Protein AF-A0A2G8T7L3-F1 (afdb_monomer_lite)

pLDDT: mean 75.09, std 22.23, range [20.58, 96.5]

Organism: NCBI:txid1485217

Secondary structure (DSSP, 8-state):
---SS---STTSEEEEEEEEE-S-EEEEEE-TTS-EEEEEES-EEEEEEEETTT--EEEEEEE-SSS--HHHHHHHHHHHH------HHHHHHHSTT---HHHH-GGGTT---SEEE--S-HHHH-HHHHHHHHHHH-PEEE--STT-GGGGHHHHHHHHHTSSS---TTSSS--S-S------------

Structure (mmCIF, N/CA/C/O backbone):
data_AF-A0A2G8T7L3-F1
#
_entry.id   AF-A0A2G8T7L3-F1
#
loop_
_atom_site.group_PDB
_atom_site.id
_atom_site.type_symbol
_atom_site.label_atom_id
_atom_site.label_alt_id
_atom_site.label_comp_id
_atom_site.label_asym_id
_atom_site.label_entity_id
_atom_site.label_seq_id
_atom_site.pdbx_PDB_ins_code
_atom_site.Cartn_x
_atom_site.Cartn_y
_atom_site.Cartn_z
_atom_site.occupancy
_atom_site.B_iso_or_equiv
_atom_site.auth_seq_id
_atom_site.auth_comp_id
_atom_site.auth_asym_id
_atom_site.auth_atom_id
_atom_site.pdbx_PDB_model_num
ATOM 1 N N . MET A 1 1 ? -26.318 -6.796 3.678 1.00 52.91 1 MET A N 1
ATOM 2 C CA . MET A 1 1 ? -25.687 -7.330 4.908 1.00 52.91 1 MET A CA 1
ATOM 3 C C . MET A 1 1 ? -24.800 -6.240 5.497 1.00 52.91 1 MET A C 1
ATOM 5 O O . MET A 1 1 ? -24.004 -5.681 4.751 1.00 52.91 1 MET A O 1
ATOM 9 N N . ARG A 1 2 ? -24.974 -5.872 6.771 1.00 62.00 2 ARG A N 1
ATOM 10 C CA . ARG A 1 2 ? -24.158 -4.830 7.421 1.00 62.00 2 ARG A CA 1
ATOM 11 C C . ARG A 1 2 ? -22.781 -5.424 7.776 1.00 62.00 2 ARG A C 1
ATOM 13 O O . ARG A 1 2 ? -22.759 -6.544 8.283 1.00 62.00 2 ARG A O 1
ATOM 20 N N . PRO A 1 3 ? -21.649 -4.758 7.482 1.00 67.81 3 PRO A N 1
ATOM 21 C CA . PRO A 1 3 ? -20.337 -5.258 7.891 1.00 67.81 3 PRO A CA 1
ATOM 22 C C . PRO A 1 3 ? -20.217 -5.260 9.423 1.00 67.81 3 PRO A C 1
ATOM 24 O O . PRO A 1 3 ? -20.698 -4.331 10.068 1.00 67.81 3 PRO A O 1
ATOM 27 N N . LEU A 1 4 ? -19.572 -6.294 9.984 1.00 73.19 4 LEU A N 1
ATOM 28 C CA . LEU A 1 4 ? -19.343 -6.426 11.433 1.00 73.19 4 LEU A CA 1
ATOM 29 C C . LEU A 1 4 ? -18.501 -5.269 11.988 1.00 73.19 4 LEU A C 1
ATOM 31 O O . LEU A 1 4 ? -18.776 -4.766 13.069 1.00 73.19 4 LEU A O 1
ATOM 35 N N . LEU A 1 5 ? -17.505 -4.826 11.218 1.00 73.00 5 LEU A N 1
ATOM 36 C CA . LEU A 1 5 ? -16.665 -3.678 11.541 1.00 73.00 5 LEU A CA 1
ATOM 37 C C . LEU A 1 5 ? -17.088 -2.490 10.676 1.00 73.00 5 LEU A C 1
ATOM 39 O O . LEU A 1 5 ? -16.837 -2.471 9.466 1.00 73.00 5 LEU A O 1
ATOM 43 N N . GLN A 1 6 ? -17.764 -1.524 11.296 1.00 75.19 6 GLN A N 1
ATOM 44 C CA . GLN A 1 6 ? -18.226 -0.306 10.635 1.00 75.19 6 GLN A CA 1
ATOM 45 C C . GLN A 1 6 ? -17.196 0.817 10.776 1.00 75.19 6 GLN A C 1
ATOM 47 O O . GLN A 1 6 ? -16.672 1.042 11.865 1.00 75.19 6 GLN A O 1
ATOM 52 N N . SER A 1 7 ? -16.960 1.565 9.695 1.00 80.25 7 SER A N 1
ATOM 53 C CA . SER A 1 7 ? -16.175 2.803 9.753 1.00 80.25 7 SER A CA 1
ATOM 54 C C . SER A 1 7 ? -17.034 3.933 10.325 1.00 80.25 7 SER A C 1
ATOM 56 O O . SER A 1 7 ? -17.826 4.560 9.620 1.00 80.25 7 SER A O 1
ATOM 58 N N . ILE A 1 8 ? -16.943 4.147 11.640 1.00 81.38 8 ILE A N 1
ATOM 59 C CA . ILE A 1 8 ? -17.717 5.186 12.342 1.00 81.38 8 ILE A CA 1
ATOM 60 C C . ILE A 1 8 ? -16.980 6.530 12.271 1.00 81.38 8 ILE A C 1
ATOM 62 O O . ILE A 1 8 ? -17.608 7.583 12.121 1.00 81.38 8 ILE A O 1
ATOM 66 N N . ARG A 1 9 ? -15.644 6.507 12.333 1.00 87.06 9 ARG A N 1
ATOM 67 C CA . ARG A 1 9 ? -14.780 7.696 12.305 1.00 87.06 9 ARG A CA 1
ATOM 68 C C . ARG A 1 9 ? -13.858 7.667 11.082 1.00 87.06 9 ARG A C 1
ATOM 70 O O . ARG A 1 9 ? -13.524 6.574 10.624 1.00 87.06 9 ARG A O 1
ATOM 77 N N . PRO A 1 10 ? -13.438 8.832 10.567 1.00 87.31 10 PRO A N 1
ATOM 78 C CA . PRO A 1 10 ? -12.383 8.885 9.557 1.00 87.31 10 PRO A CA 1
ATOM 79 C C . PRO A 1 10 ? -11.149 8.140 10.075 1.00 87.31 10 PRO A C 1
ATOM 81 O O . PRO A 1 10 ? -10.933 8.113 11.286 1.00 87.31 10 PRO A O 1
ATOM 84 N N . TYR A 1 11 ? -10.394 7.496 9.186 1.00 88.56 11 TYR A N 1
ATOM 85 C CA . TYR A 1 11 ? -9.215 6.681 9.524 1.00 88.56 11 TYR A CA 1
ATOM 86 C C . TYR A 1 11 ? -9.486 5.442 10.398 1.00 88.56 11 TYR A C 1
ATOM 88 O O . TYR A 1 11 ? -8.569 4.682 10.683 1.00 88.56 11 TYR A O 1
ATOM 96 N N . SER A 1 12 ? -10.729 5.158 10.805 1.00 91.75 12 SER A N 1
ATOM 97 C CA . SER A 1 12 ? -10.991 3.955 11.613 1.00 91.75 12 SER A CA 1
ATOM 98 C C . SER A 1 12 ? -10.796 2.660 10.819 1.00 91.75 12 SER A C 1
ATOM 100 O O . SER A 1 12 ? -10.263 1.686 11.349 1.00 91.75 12 SER A O 1
ATOM 102 N N . ALA A 1 13 ? -11.188 2.657 9.543 1.00 92.56 13 ALA A N 1
ATOM 103 C CA . ALA A 1 13 ? -10.989 1.537 8.637 1.00 92.56 13 ALA A CA 1
ATOM 104 C C . ALA A 1 13 ? -10.455 2.018 7.288 1.00 92.56 13 ALA A C 1
ATOM 106 O O . ALA A 1 13 ? -11.009 2.937 6.675 1.00 92.56 13 ALA A O 1
ATOM 107 N N . VAL A 1 14 ? -9.409 1.347 6.820 1.00 93.12 14 VAL A N 1
ATOM 108 C CA . VAL A 1 14 ? -8.764 1.600 5.532 1.00 93.12 14 VAL A CA 1
ATOM 109 C C . VAL A 1 14 ? -8.756 0.327 4.690 1.00 93.12 14 VAL A C 1
ATOM 111 O O . VAL A 1 14 ? -8.826 -0.785 5.217 1.00 93.12 14 VAL A O 1
ATOM 114 N N . GLN A 1 15 ? -8.725 0.488 3.371 1.00 93.31 15 GLN A N 1
ATOM 115 C CA . GLN A 1 15 ? -8.691 -0.598 2.395 1.00 93.31 15 GLN A CA 1
ATOM 116 C C . GLN A 1 15 ? -7.420 -0.475 1.567 1.00 93.31 15 GLN A C 1
ATOM 118 O O . GLN A 1 15 ? -7.156 0.602 1.040 1.00 93.31 15 GLN A O 1
ATOM 123 N N . LEU A 1 16 ? -6.675 -1.567 1.433 1.00 93.12 16 LEU A N 1
ATOM 124 C CA . LEU A 1 16 ? -5.526 -1.670 0.541 1.00 93.12 16 LEU A CA 1
ATOM 125 C C . LEU A 1 16 ? -5.804 -2.766 -0.481 1.00 93.12 16 LEU A C 1
ATOM 127 O O . LEU A 1 16 ? -6.295 -3.850 -0.146 1.00 93.12 16 LEU A O 1
ATOM 131 N N . ASP A 1 17 ? -5.528 -2.452 -1.740 1.00 90.69 17 ASP A N 1
ATOM 132 C CA . ASP A 1 17 ? -5.615 -3.417 -2.825 1.00 90.69 17 ASP A CA 1
ATOM 133 C C . ASP A 1 17 ? -4.642 -3.042 -3.949 1.00 90.69 17 ASP A C 1
ATOM 135 O O . ASP A 1 17 ? -4.235 -1.881 -4.084 1.00 90.69 17 ASP A O 1
ATOM 139 N N . PHE A 1 18 ? -4.276 -4.038 -4.751 1.00 90.31 18 PHE A N 1
ATOM 140 C CA . PHE A 1 18 ? -3.438 -3.849 -5.929 1.00 90.31 18 PHE A CA 1
ATOM 141 C C . PHE A 1 18 ? -4.271 -3.985 -7.189 1.00 90.31 18 PHE A C 1
ATOM 143 O O . PHE A 1 18 ? -4.980 -4.968 -7.406 1.00 90.31 18 PHE A O 1
ATOM 150 N N . HIS A 1 19 ? -4.143 -3.004 -8.070 1.00 87.69 19 HIS A N 1
ATOM 151 C CA . HIS A 1 19 ? -4.789 -3.030 -9.365 1.00 87.69 19 HIS A CA 1
ATOM 152 C C . HIS A 1 19 ? -3.794 -3.410 -10.452 1.00 87.69 19 HIS A C 1
ATOM 154 O O . HIS A 1 19 ? -2.753 -2.777 -10.619 1.00 87.69 19 HIS A O 1
ATOM 160 N N . LYS A 1 20 ? -4.156 -4.420 -11.242 1.00 88.69 20 LYS A N 1
ATOM 161 C CA . LYS A 1 20 ? -3.367 -4.874 -12.387 1.00 88.69 20 LYS A CA 1
ATOM 162 C C . LYS A 1 20 ? -3.544 -3.940 -13.583 1.00 88.69 20 LYS A C 1
ATOM 164 O O . LYS A 1 20 ? -4.659 -3.722 -14.073 1.00 88.69 20 LYS A O 1
ATOM 169 N N . VAL A 1 21 ? -2.434 -3.439 -14.107 1.00 87.25 21 VAL A N 1
ATOM 170 C CA . VAL A 1 21 ? -2.366 -2.715 -15.373 1.00 87.25 21 VAL A CA 1
ATOM 171 C C . VAL A 1 21 ? -1.805 -3.651 -16.432 1.00 87.25 21 VAL A C 1
ATOM 173 O O . VAL A 1 21 ? -0.607 -3.892 -16.519 1.00 87.25 21 VAL A O 1
ATOM 176 N N . ASP A 1 22 ? -2.716 -4.208 -17.221 1.00 86.62 22 ASP A N 1
ATOM 177 C CA . ASP A 1 22 ? -2.416 -5.137 -18.310 1.00 86.62 22 ASP A CA 1
ATOM 178 C C . ASP A 1 22 ? -2.380 -4.358 -19.632 1.00 86.62 22 ASP A C 1
ATOM 180 O O . ASP A 1 22 ? -3.314 -4.410 -20.429 1.00 86.62 22 ASP A O 1
ATOM 184 N N . SER A 1 23 ? -1.359 -3.514 -19.786 1.00 81.44 23 SER A N 1
ATOM 185 C CA . SER A 1 23 ? -1.167 -2.663 -20.961 1.00 81.44 23 SER A CA 1
ATOM 186 C C . SER A 1 23 ? 0.316 -2.542 -21.264 1.00 81.44 23 SER A C 1
ATOM 188 O O . SER A 1 23 ? 1.095 -2.227 -20.362 1.00 81.44 23 SER A O 1
ATOM 190 N N . ALA A 1 24 ? 0.685 -2.707 -22.537 1.00 85.38 24 ALA A N 1
ATOM 191 C CA . ALA A 1 24 ? 2.032 -2.414 -23.006 1.00 85.38 24 ALA A CA 1
ATOM 192 C C . ALA A 1 24 ? 2.367 -0.954 -22.669 1.00 85.38 24 ALA A C 1
ATOM 194 O O . ALA A 1 24 ? 1.684 -0.030 -23.111 1.00 85.38 24 ALA A O 1
ATOM 195 N N . THR A 1 25 ? 3.364 -0.773 -21.811 1.00 85.56 25 THR A N 1
ATOM 196 C CA . THR A 1 25 ? 3.804 0.518 -21.280 1.00 85.56 25 THR A CA 1
ATOM 197 C C . THR A 1 25 ? 5.315 0.593 -21.451 1.00 85.56 25 THR A C 1
ATOM 199 O O . THR A 1 25 ? 5.996 -0.413 -21.282 1.00 85.56 25 THR A O 1
ATOM 202 N N . VAL A 1 26 ? 5.853 1.764 -21.772 1.00 89.06 26 VAL A N 1
ATOM 203 C CA . VAL A 1 26 ? 7.301 2.003 -21.760 1.00 89.06 26 VAL A CA 1
ATOM 204 C C . VAL A 1 26 ? 7.594 2.978 -20.635 1.00 89.06 26 VAL A C 1
ATOM 206 O O . VAL A 1 26 ? 6.975 4.040 -20.566 1.00 89.06 26 VAL A O 1
ATOM 209 N N . ILE A 1 27 ? 8.499 2.604 -19.735 1.00 85.50 27 ILE A N 1
ATOM 210 C CA . ILE A 1 27 ? 8.993 3.505 -18.696 1.00 85.50 27 ILE A CA 1
ATOM 211 C C . ILE A 1 27 ? 10.307 4.093 -19.177 1.00 85.50 27 ILE A C 1
ATOM 213 O O . ILE A 1 27 ? 11.245 3.357 -19.475 1.00 85.50 27 ILE A O 1
ATOM 217 N N . VAL A 1 28 ? 10.351 5.420 -19.249 1.00 88.00 28 VAL A N 1
ATOM 218 C CA . VAL A 1 28 ? 11.572 6.170 -19.535 1.00 88.00 28 VAL A CA 1
ATOM 219 C C . VAL A 1 28 ? 12.232 6.486 -18.204 1.00 88.00 28 VAL A C 1
ATOM 221 O O . VAL A 1 28 ? 11.670 7.197 -17.371 1.00 88.00 28 VAL A O 1
ATOM 224 N N . LEU A 1 29 ? 13.409 5.921 -17.991 1.00 86.19 29 LEU A N 1
ATOM 225 C CA . LEU A 1 29 ? 14.222 6.168 -16.814 1.00 86.19 29 LEU A CA 1
ATOM 226 C C . LEU A 1 29 ? 15.407 7.037 -17.224 1.00 86.19 29 LEU A C 1
ATOM 228 O O . LEU A 1 29 ? 15.964 6.871 -18.306 1.00 86.19 29 LEU A O 1
ATOM 232 N N . LYS A 1 30 ? 15.794 7.970 -16.359 1.00 89.44 30 LYS A N 1
ATOM 233 C CA . LYS A 1 30 ? 16.928 8.865 -16.586 1.00 89.44 30 LYS A CA 1
ATOM 234 C C . LYS A 1 30 ? 17.996 8.569 -15.548 1.00 89.44 30 LYS A C 1
ATOM 236 O O . LYS A 1 30 ? 17.696 8.573 -14.357 1.00 89.44 30 LYS A O 1
ATOM 241 N N . ASN A 1 31 ? 19.216 8.279 -15.990 1.00 89.88 31 ASN A N 1
ATOM 242 C CA . ASN A 1 31 ? 20.326 8.052 -15.065 1.00 89.88 31 ASN A CA 1
ATOM 243 C C . ASN A 1 31 ? 20.930 9.384 -14.594 1.00 89.88 31 ASN A C 1
ATOM 245 O O . ASN A 1 31 ? 20.657 10.446 -15.158 1.00 89.88 31 ASN A O 1
ATOM 249 N N . ASP A 1 32 ? 21.821 9.310 -13.606 1.00 90.62 32 ASP A N 1
ATOM 250 C CA . ASP A 1 32 ? 22.541 10.473 -13.065 1.00 90.62 32 ASP A CA 1
ATOM 251 C C . ASP A 1 32 ? 23.433 11.175 -14.109 1.00 90.62 32 ASP A C 1
ATOM 253 O O . ASP A 1 32 ? 23.827 12.326 -13.935 1.00 90.62 32 ASP A O 1
ATOM 257 N N . HIS A 1 33 ? 23.727 10.505 -15.228 1.00 88.81 33 HIS A N 1
ATOM 258 C CA . HIS A 1 33 ? 24.471 11.053 -16.364 1.00 88.81 33 HIS A CA 1
ATOM 259 C C . HIS A 1 33 ? 23.570 11.692 -17.435 1.00 88.81 33 HIS A C 1
ATOM 261 O O . HIS A 1 33 ? 24.062 12.121 -18.477 1.00 88.81 33 HIS A O 1
ATOM 267 N N . GLY A 1 34 ? 22.257 11.763 -17.200 1.00 87.62 34 GLY A N 1
ATOM 268 C CA . GLY A 1 34 ? 21.285 12.367 -18.108 1.00 87.62 34 GLY A CA 1
ATOM 269 C C . GLY A 1 34 ? 20.926 11.526 -19.335 1.00 87.62 34 GLY A C 1
ATOM 270 O O . GLY A 1 34 ? 20.226 12.028 -20.210 1.00 87.62 34 GLY A O 1
ATOM 271 N N . VAL A 1 35 ? 21.375 10.272 -19.400 1.00 90.62 35 VAL A N 1
ATOM 272 C CA . VAL A 1 35 ? 21.013 9.313 -20.447 1.00 90.62 35 VAL A CA 1
ATOM 273 C C . VAL A 1 35 ? 19.668 8.686 -20.105 1.00 90.62 35 VAL A C 1
ATOM 275 O O . VAL A 1 35 ? 19.462 8.192 -18.992 1.00 90.62 35 VAL A O 1
ATOM 278 N N . GLU A 1 36 ? 18.768 8.703 -21.079 1.00 93.44 36 GLU A N 1
ATOM 279 C CA . GLU A 1 36 ? 17.451 8.087 -20.980 1.00 93.44 36 GLU A CA 1
ATOM 280 C C . GLU A 1 36 ? 17.494 6.645 -21.488 1.00 93.44 36 GLU A C 1
ATOM 282 O O . GLU A 1 36 ? 18.138 6.338 -22.494 1.00 93.44 36 GLU A O 1
ATOM 287 N N . PHE A 1 37 ? 16.821 5.753 -20.771 1.00 91.50 37 PHE A N 1
ATOM 288 C CA . PHE A 1 37 ? 16.674 4.352 -21.128 1.00 91.50 37 PHE A CA 1
ATOM 289 C C . PHE A 1 37 ? 15.204 3.957 -21.072 1.00 91.50 37 PHE A C 1
ATOM 291 O O . PHE A 1 37 ? 14.492 4.235 -20.106 1.00 91.50 37 PHE A O 1
ATOM 298 N N . GLU A 1 38 ? 14.759 3.305 -22.140 1.00 91.75 38 GLU A N 1
ATOM 299 C CA . GLU A 1 38 ? 13.393 2.829 -22.291 1.00 91.75 38 GLU A CA 1
ATOM 300 C C . GLU A 1 38 ? 13.291 1.381 -21.819 1.00 91.75 38 GLU A C 1
ATOM 302 O O . GLU A 1 38 ? 13.960 0.487 -22.341 1.00 91.75 38 GLU A O 1
ATOM 307 N N . VAL A 1 39 ? 12.429 1.143 -20.834 1.00 89.31 39 VAL A N 1
ATOM 308 C CA . VAL A 1 39 ? 12.137 -0.193 -20.317 1.00 89.31 39 VAL A CA 1
ATOM 309 C C . VAL A 1 39 ? 10.706 -0.564 -20.708 1.00 89.31 39 VAL A C 1
ATOM 311 O O . VAL A 1 39 ? 9.754 -0.024 -20.133 1.00 89.31 39 VAL A O 1
ATOM 314 N N . PRO A 1 40 ? 10.516 -1.465 -21.690 1.00 89.62 40 PRO A N 1
ATOM 315 C CA . PRO A 1 40 ? 9.190 -1.946 -22.040 1.00 89.62 40 PRO A CA 1
ATOM 316 C C . PRO A 1 40 ? 8.667 -2.891 -20.954 1.00 89.62 40 PRO A C 1
ATOM 318 O O . PRO A 1 40 ? 9.315 -3.870 -20.585 1.00 89.62 40 PRO A O 1
ATOM 321 N N . LEU A 1 41 ? 7.455 -2.623 -20.479 1.00 88.25 41 LEU A N 1
ATOM 322 C CA . LEU A 1 41 ? 6.718 -3.441 -19.525 1.00 88.25 41 LEU A CA 1
ATOM 323 C C . LEU A 1 41 ? 5.388 -3.872 -20.136 1.00 88.25 41 LEU A C 1
ATOM 325 O O . LEU A 1 41 ? 4.558 -3.056 -20.536 1.00 88.25 41 LEU A O 1
ATOM 329 N N . SER A 1 42 ? 5.162 -5.181 -20.183 1.00 86.62 42 SER A N 1
ATOM 330 C CA . SER A 1 42 ? 3.896 -5.755 -20.648 1.00 86.62 42 SER A CA 1
ATOM 331 C C . SER A 1 42 ? 2.779 -5.618 -19.611 1.00 86.62 42 SER A C 1
ATOM 333 O O . SER A 1 42 ? 1.603 -5.527 -19.967 1.00 86.62 42 SER A O 1
ATOM 335 N N . ARG A 1 43 ? 3.146 -5.616 -18.326 1.00 87.06 43 ARG A N 1
ATOM 336 C CA . ARG A 1 43 ? 2.232 -5.593 -17.188 1.00 87.06 43 ARG A CA 1
ATOM 337 C C . ARG A 1 43 ? 2.922 -4.995 -15.970 1.00 87.06 43 ARG A C 1
ATOM 339 O O . ARG A 1 43 ? 4.094 -5.261 -15.738 1.00 87.06 43 ARG A O 1
ATOM 346 N N . TRP A 1 44 ? 2.163 -4.247 -15.180 1.00 89.62 44 TRP A N 1
ATOM 347 C CA . TRP A 1 44 ? 2.585 -3.714 -13.884 1.00 89.62 44 TRP A CA 1
ATOM 348 C C . TRP A 1 44 ? 1.369 -3.554 -12.964 1.00 89.62 44 TRP A C 1
ATOM 350 O O . TRP A 1 44 ? 0.227 -3.785 -13.379 1.00 89.62 44 TRP A O 1
ATOM 360 N N . HIS A 1 45 ? 1.593 -3.193 -11.705 1.00 91.19 45 HIS A N 1
ATOM 361 C CA . HIS A 1 45 ? 0.540 -3.043 -10.704 1.00 91.19 45 HIS A CA 1
ATOM 362 C C . HIS A 1 45 ? 0.622 -1.676 -10.034 1.00 91.19 45 HIS A C 1
ATOM 364 O O . HIS A 1 45 ? 1.707 -1.144 -9.821 1.00 91.19 45 HIS A O 1
ATOM 370 N N . PHE A 1 46 ? -0.523 -1.114 -9.654 1.00 89.44 46 PHE A N 1
ATOM 371 C CA . PHE A 1 46 ? -0.545 0.014 -8.727 1.00 89.44 46 PHE A CA 1
ATOM 372 C C . PHE A 1 46 ? -1.246 -0.394 -7.438 1.00 89.44 46 PHE A C 1
ATOM 374 O O . PHE A 1 46 ? -2.368 -0.902 -7.464 1.00 89.44 46 PHE A O 1
ATOM 381 N N . GLY A 1 47 ? -0.573 -0.194 -6.313 1.00 91.19 47 GLY A N 1
ATOM 382 C CA . GLY A 1 47 ? -1.155 -0.319 -4.986 1.00 91.19 47 GLY A CA 1
ATOM 383 C C . GLY A 1 47 ? -1.786 1.003 -4.580 1.00 91.19 47 GLY A C 1
ATOM 384 O O . GLY A 1 47 ? -1.204 2.062 -4.813 1.00 91.19 47 GLY A O 1
ATOM 385 N N . LEU A 1 48 ? -2.974 0.958 -3.983 1.00 91.44 48 LEU A N 1
ATOM 386 C CA . LEU A 1 48 ? -3.617 2.145 -3.424 1.00 91.44 48 LEU A CA 1
ATOM 387 C C . LEU A 1 48 ? -4.251 1.801 -2.081 1.00 91.44 48 LEU A C 1
ATOM 389 O O . LEU A 1 48 ? -4.977 0.811 -1.960 1.00 91.44 48 LEU A O 1
ATOM 393 N N . MET A 1 49 ? -4.018 2.665 -1.097 1.00 92.38 49 MET A N 1
ATOM 394 C CA . MET A 1 49 ? -4.683 2.619 0.195 1.00 92.38 49 MET A CA 1
ATOM 395 C C . MET A 1 49 ? -5.695 3.754 0.317 1.00 92.38 49 MET A C 1
ATOM 397 O O . MET A 1 49 ? -5.387 4.917 0.054 1.00 92.38 49 MET A O 1
ATOM 401 N N . VAL A 1 50 ? -6.918 3.409 0.713 1.00 91.75 50 VAL A N 1
ATOM 402 C CA . VAL A 1 50 ? -8.073 4.311 0.707 1.00 91.75 50 VAL A CA 1
ATOM 403 C C . VAL A 1 50 ? -8.814 4.245 2.037 1.00 91.75 50 VAL A C 1
ATOM 405 O O . VAL A 1 50 ? -9.085 3.167 2.564 1.00 91.75 50 VAL A O 1
ATOM 408 N N . GLU A 1 51 ? -9.206 5.401 2.558 1.00 91.12 51 GLU A N 1
ATOM 409 C CA . GLU A 1 51 ? -10.057 5.516 3.741 1.00 91.12 51 GLU A CA 1
ATOM 410 C C . GLU A 1 51 ? -11.525 5.186 3.407 1.00 91.12 51 GLU A C 1
ATOM 412 O O . GLU A 1 51 ? -12.080 5.644 2.407 1.00 91.12 51 GLU A O 1
ATOM 417 N N . GLU A 1 52 ? -12.187 4.368 4.228 1.00 88.69 52 GLU A N 1
ATOM 418 C CA . GLU A 1 52 ? -13.490 3.795 3.865 1.00 88.69 52 GLU A CA 1
ATOM 419 C C . GLU A 1 52 ? -14.666 4.786 3.924 1.00 88.69 52 GLU A C 1
ATOM 421 O O . GLU A 1 52 ? -15.594 4.678 3.114 1.00 88.69 52 GLU A O 1
ATOM 426 N N . LYS A 1 53 ? -14.660 5.742 4.861 1.00 86.88 53 LYS A N 1
ATOM 427 C CA . LYS A 1 53 ? -15.793 6.643 5.122 1.00 86.88 53 LYS A CA 1
ATOM 428 C C . LYS A 1 53 ? -15.943 7.716 4.043 1.00 86.88 53 LYS A C 1
ATOM 430 O O . LYS A 1 53 ? -17.027 7.893 3.487 1.00 86.88 53 LYS A O 1
ATOM 435 N N . PHE A 1 54 ? -14.860 8.416 3.739 1.00 84.75 54 PHE A N 1
ATOM 436 C CA . PHE A 1 54 ? -14.790 9.518 2.787 1.00 84.75 54 PHE A CA 1
ATOM 437 C C . PHE A 1 54 ? -14.173 9.110 1.454 1.00 84.75 54 PHE A C 1
ATOM 439 O O . PHE A 1 54 ? -14.470 9.735 0.441 1.00 84.75 54 PHE A O 1
ATOM 446 N N . GLY A 1 55 ? -13.447 7.990 1.379 1.00 85.56 55 GLY A N 1
ATOM 447 C CA . GLY A 1 55 ? -12.806 7.552 0.134 1.00 85.56 55 GLY A CA 1
ATOM 448 C C . GLY A 1 55 ? -11.535 8.327 -0.196 1.00 85.56 55 GLY A C 1
ATOM 449 O O . GLY A 1 55 ? -11.176 8.400 -1.366 1.00 85.56 55 GLY A O 1
ATOM 450 N N . ALA A 1 56 ? -10.893 8.933 0.803 1.00 86.94 56 ALA A N 1
ATOM 451 C CA . ALA A 1 56 ? -9.642 9.650 0.605 1.00 86.94 56 ALA A CA 1
ATOM 452 C C . ALA A 1 56 ? -8.513 8.662 0.280 1.00 86.94 56 ALA A C 1
ATOM 454 O O . ALA A 1 56 ? -8.371 7.643 0.958 1.00 86.94 56 ALA A O 1
ATOM 455 N N . ALA A 1 57 ? -7.718 8.967 -0.747 1.00 88.19 57 ALA A N 1
ATOM 456 C CA . ALA A 1 57 ? -6.481 8.249 -1.025 1.00 88.19 57 ALA A CA 1
ATOM 457 C C . ALA A 1 57 ? -5.430 8.643 0.019 1.00 88.19 57 ALA A C 1
ATOM 459 O O . ALA A 1 57 ? -5.166 9.830 0.225 1.00 88.19 57 ALA A O 1
ATOM 460 N N . LEU A 1 58 ? -4.875 7.639 0.691 1.00 90.31 58 LEU A N 1
ATOM 461 C CA . LEU A 1 58 ? -3.912 7.820 1.772 1.00 90.31 58 LEU A CA 1
ATOM 462 C C . LEU A 1 58 ? -2.483 7.624 1.274 1.00 90.31 58 LEU A C 1
ATOM 464 O O . LEU A 1 58 ? -1.627 8.448 1.553 1.00 90.31 58 LEU A O 1
ATOM 468 N N . GLY A 1 59 ? -2.244 6.568 0.498 1.00 89.50 59 GLY A N 1
ATOM 469 C CA . GLY A 1 59 ? -0.932 6.254 -0.059 1.00 89.50 59 GLY A CA 1
ATOM 470 C C . GLY A 1 59 ? -1.049 5.367 -1.288 1.00 89.50 59 GLY A C 1
ATOM 471 O O . GLY A 1 59 ? -2.080 4.722 -1.504 1.00 89.50 59 GLY A O 1
ATOM 472 N N . PHE A 1 60 ? 0.001 5.350 -2.102 1.00 89.50 60 PHE A N 1
ATOM 473 C CA . PHE A 1 60 ? 0.088 4.530 -3.306 1.00 89.50 60 PHE A CA 1
ATOM 474 C C . PHE A 1 60 ? 1.513 4.009 -3.512 1.00 89.50 60 PHE A C 1
ATOM 476 O O . PHE A 1 60 ? 2.460 4.532 -2.931 1.00 89.50 60 PHE A O 1
ATOM 483 N N . CYS A 1 61 ? 1.650 2.987 -4.349 1.00 89.88 61 CYS A N 1
ATOM 484 C CA . CYS A 1 61 ? 2.924 2.473 -4.854 1.00 89.88 61 CYS A CA 1
ATOM 485 C C . CYS A 1 61 ? 2.717 2.025 -6.306 1.00 89.88 61 CYS A C 1
ATOM 487 O O . CYS A 1 61 ? 1.645 1.521 -6.661 1.00 89.88 61 CYS A O 1
ATOM 489 N N . VAL A 1 62 ? 3.734 2.210 -7.145 1.00 89.56 62 VAL A N 1
ATOM 490 C CA . VAL A 1 62 ? 3.783 1.656 -8.499 1.00 89.56 62 VAL A CA 1
ATOM 491 C C . VAL A 1 62 ? 4.729 0.459 -8.483 1.00 89.56 62 VAL A C 1
ATOM 493 O O . VAL A 1 62 ? 5.945 0.610 -8.506 1.00 89.56 62 VAL A O 1
ATOM 496 N N . ALA A 1 63 ? 4.155 -0.740 -8.466 1.00 90.81 63 ALA A N 1
ATOM 497 C CA . ALA A 1 63 ? 4.892 -1.992 -8.464 1.00 90.81 63 ALA A CA 1
ATOM 498 C C . ALA A 1 63 ? 5.157 -2.432 -9.913 1.00 90.81 63 ALA A C 1
ATOM 500 O O . ALA A 1 63 ? 4.255 -2.882 -10.627 1.00 90.81 63 ALA A O 1
ATOM 501 N N . LEU A 1 64 ? 6.410 -2.281 -10.351 1.00 89.38 64 LEU A N 1
ATOM 502 C CA . LEU A 1 64 ? 6.871 -2.628 -11.707 1.00 89.38 64 LEU A CA 1
ATOM 503 C C . LEU A 1 64 ? 7.189 -4.119 -11.885 1.00 89.38 64 LEU A C 1
ATOM 505 O O . LEU A 1 64 ? 7.539 -4.572 -12.972 1.00 89.38 64 LEU A O 1
ATOM 509 N N . GLU A 1 65 ? 7.051 -4.884 -10.813 1.00 88.12 65 GLU A N 1
ATOM 510 C CA . GLU A 1 65 ? 7.168 -6.333 -10.793 1.00 88.12 65 GLU A CA 1
ATOM 511 C C . GLU A 1 65 ? 5.948 -7.037 -11.415 1.00 88.12 65 GLU A C 1
ATOM 513 O O . GLU A 1 65 ? 4.831 -6.507 -11.484 1.00 88.12 65 GLU A O 1
ATOM 518 N N . LEU A 1 66 ? 6.162 -8.283 -11.853 1.00 86.75 66 LEU A N 1
ATOM 519 C CA . LEU A 1 66 ? 5.120 -9.103 -12.478 1.00 86.75 66 LEU A CA 1
ATOM 520 C C . LEU A 1 66 ? 3.936 -9.359 -11.537 1.00 86.75 66 LEU A C 1
ATOM 522 O O . LEU A 1 66 ? 2.800 -9.457 -12.000 1.00 86.75 66 LEU A O 1
ATOM 526 N N . THR A 1 67 ? 4.197 -9.479 -10.239 1.00 89.25 67 THR A N 1
ATOM 527 C CA . THR A 1 67 ? 3.198 -9.627 -9.177 1.00 89.25 67 THR A CA 1
ATOM 528 C C . THR A 1 67 ? 3.663 -8.842 -7.960 1.00 89.25 67 THR A C 1
ATOM 530 O O . THR A 1 67 ? 4.836 -8.982 -7.623 1.00 89.25 67 THR A O 1
ATOM 533 N N . PRO A 1 68 ? 2.783 -8.088 -7.280 1.00 92.25 68 PRO A N 1
ATOM 534 C CA . PRO A 1 68 ? 3.157 -7.361 -6.075 1.00 92.25 68 PRO A CA 1
ATOM 535 C C . PRO A 1 68 ? 3.789 -8.278 -5.021 1.00 92.25 68 PRO A C 1
ATOM 537 O O . PRO A 1 68 ? 3.290 -9.379 -4.776 1.00 92.25 68 PRO A O 1
ATOM 540 N N . SER A 1 69 ? 4.858 -7.803 -4.399 1.00 94.12 69 SER A N 1
ATOM 541 C CA . SER A 1 69 ? 5.588 -8.408 -3.290 1.00 94.12 69 SER A CA 1
ATOM 542 C C . SER A 1 69 ? 5.135 -7.828 -1.949 1.00 94.12 69 SER A C 1
ATOM 544 O O . SER A 1 69 ? 4.351 -6.876 -1.888 1.00 94.12 69 SER A O 1
ATOM 546 N N . GLY A 1 70 ? 5.613 -8.421 -0.853 1.00 94.88 70 GLY A N 1
ATOM 547 C CA . GLY A 1 70 ? 5.371 -7.885 0.485 1.00 94.88 70 GLY A CA 1
ATOM 548 C C . GLY A 1 70 ? 5.950 -6.479 0.670 1.00 94.88 70 GLY A C 1
ATOM 549 O O . GLY A 1 70 ? 5.293 -5.627 1.270 1.00 94.88 70 GLY A O 1
ATOM 550 N N . ASP A 1 71 ? 7.111 -6.207 0.070 1.00 95.06 71 ASP A N 1
ATOM 551 C CA . ASP A 1 71 ? 7.750 -4.888 0.089 1.00 95.06 71 ASP A CA 1
ATOM 552 C C . ASP A 1 71 ? 6.873 -3.829 -0.579 1.00 95.06 71 ASP A C 1
ATOM 554 O O . ASP A 1 71 ? 6.644 -2.773 0.008 1.00 95.06 71 ASP A O 1
ATOM 558 N N . SER A 1 72 ? 6.271 -4.142 -1.732 1.00 94.25 72 SER A N 1
ATOM 559 C CA . SER A 1 72 ? 5.294 -3.258 -2.381 1.00 94.25 72 SER A CA 1
ATOM 560 C C . SER A 1 72 ? 4.113 -2.928 -1.458 1.00 94.25 72 SER A C 1
ATOM 562 O O . SER A 1 72 ? 3.634 -1.795 -1.435 1.00 94.25 72 SER A O 1
ATOM 564 N N . THR A 1 73 ? 3.627 -3.889 -0.662 1.00 95.38 73 THR A N 1
ATOM 565 C CA . THR A 1 73 ? 2.562 -3.633 0.328 1.00 95.38 73 THR A CA 1
ATOM 566 C C . THR A 1 73 ? 3.041 -2.695 1.432 1.00 95.38 73 THR A C 1
ATOM 568 O O . THR A 1 73 ? 2.339 -1.742 1.782 1.00 95.38 73 THR A O 1
ATOM 571 N N . LEU A 1 74 ? 4.231 -2.948 1.980 1.00 95.25 74 LEU A N 1
ATOM 572 C CA . LEU A 1 74 ? 4.823 -2.116 3.026 1.00 95.25 74 LEU A CA 1
ATOM 573 C C . LEU A 1 74 ? 5.112 -0.700 2.528 1.00 95.25 74 LEU A C 1
ATOM 575 O O . LEU A 1 74 ? 4.906 0.250 3.277 1.00 95.25 74 LEU A O 1
ATOM 579 N N . GLU A 1 75 ? 5.496 -0.539 1.265 1.00 92.88 75 GLU A N 1
ATOM 580 C CA . GLU A 1 75 ? 5.716 0.763 0.646 1.00 92.88 75 GLU A CA 1
ATOM 581 C C . GLU A 1 75 ? 4.416 1.573 0.549 1.00 92.88 75 GLU A C 1
ATOM 583 O O . GLU A 1 75 ? 4.402 2.747 0.915 1.00 92.88 75 GLU A O 1
ATOM 588 N N . VAL A 1 76 ? 3.293 0.957 0.150 1.00 93.06 76 VAL A N 1
ATOM 589 C CA . VAL A 1 76 ? 1.978 1.634 0.158 1.00 93.06 76 VAL A CA 1
ATOM 590 C C . VAL A 1 76 ? 1.629 2.125 1.564 1.00 93.06 76 VAL A C 1
ATOM 592 O O . VAL A 1 76 ? 1.172 3.260 1.729 1.00 93.06 76 VAL A O 1
ATOM 595 N N . VAL A 1 77 ? 1.828 1.275 2.577 1.00 94.19 77 VAL A N 1
ATOM 596 C CA . VAL A 1 77 ? 1.546 1.622 3.978 1.00 94.19 77 VAL A CA 1
ATOM 597 C C . VAL A 1 77 ? 2.483 2.729 4.456 1.00 94.19 77 VAL A C 1
ATOM 599 O O . VAL A 1 77 ? 2.023 3.687 5.074 1.00 94.19 77 VAL A O 1
ATOM 602 N N . SER A 1 78 ? 3.771 2.646 4.122 1.00 92.12 78 SER A N 1
ATOM 603 C CA . SER A 1 78 ? 4.759 3.673 4.446 1.00 92.12 78 SER A CA 1
ATOM 604 C C . SER A 1 78 ? 4.378 5.011 3.820 1.00 92.12 78 SER A C 1
ATOM 606 O O . SER A 1 78 ? 4.289 6.001 4.535 1.00 92.12 78 SER A O 1
ATOM 608 N N . ASN A 1 79 ? 4.051 5.049 2.526 1.00 88.81 79 ASN A N 1
ATOM 609 C CA . ASN A 1 79 ? 3.630 6.272 1.834 1.00 88.81 79 ASN A CA 1
ATOM 610 C C . ASN A 1 79 ? 2.350 6.880 2.412 1.00 88.81 79 ASN A C 1
ATOM 612 O O . ASN A 1 79 ? 2.164 8.092 2.348 1.00 88.81 79 ASN A O 1
ATOM 616 N N . ALA A 1 80 ? 1.468 6.059 2.979 1.00 90.38 80 ALA A N 1
ATOM 617 C CA . ALA A 1 80 ? 0.269 6.557 3.634 1.00 90.38 80 ALA A CA 1
ATOM 618 C C . ALA A 1 80 ? 0.518 7.166 5.019 1.00 90.38 80 ALA A C 1
ATOM 620 O O . ALA A 1 80 ? -0.265 8.005 5.465 1.00 90.38 80 ALA A O 1
ATOM 621 N N . LEU A 1 81 ? 1.571 6.725 5.709 1.00 89.69 81 LEU A N 1
ATOM 622 C CA . LEU A 1 81 ? 1.950 7.227 7.029 1.00 89.69 81 LEU A CA 1
ATOM 623 C C . LEU A 1 81 ? 2.935 8.391 6.923 1.00 89.69 81 LEU A C 1
ATOM 625 O O . LEU A 1 81 ? 2.859 9.335 7.701 1.00 89.69 81 LEU A O 1
ATOM 629 N N . SER A 1 82 ? 3.861 8.351 5.972 1.00 84.12 82 SER A N 1
ATOM 630 C CA . SER A 1 82 ? 4.841 9.408 5.775 1.00 84.12 82 SER A CA 1
ATOM 631 C C . SER A 1 82 ? 4.164 10.685 5.285 1.00 84.12 82 SER A C 1
ATOM 633 O O . SER A 1 82 ? 3.351 10.669 4.364 1.00 84.12 82 SER A O 1
ATOM 635 N N . SER A 1 83 ? 4.540 11.814 5.877 1.00 64.19 83 SER A N 1
ATOM 636 C CA . SER A 1 83 ? 4.337 13.122 5.262 1.00 64.19 83 SER A CA 1
ATOM 637 C C . SER A 1 83 ? 5.612 13.445 4.513 1.00 64.19 83 SER A C 1
ATOM 639 O O . SER A 1 83 ? 6.644 13.698 5.133 1.00 64.19 83 SER A O 1
ATOM 641 N N . GLN A 1 84 ? 5.582 13.339 3.185 1.00 64.44 84 GLN A N 1
ATOM 642 C CA . GLN A 1 84 ? 6.613 13.998 2.398 1.00 64.44 84 GLN A CA 1
ATOM 643 C C . GLN A 1 84 ? 6.238 15.481 2.349 1.00 64.44 84 GLN A C 1
ATOM 645 O O . GLN A 1 84 ? 5.179 15.804 1.800 1.00 64.44 84 GLN A O 1
ATOM 650 N N . PRO A 1 85 ? 7.045 16.373 2.953 1.00 51.91 85 PRO A N 1
ATOM 651 C CA . PRO A 1 85 ? 6.793 17.799 2.906 1.00 51.91 85 PRO A CA 1
ATOM 652 C C . PRO A 1 85 ? 7.098 18.266 1.488 1.00 51.91 85 PRO A C 1
ATOM 654 O O . PRO A 1 85 ? 8.235 18.568 1.138 1.00 51.91 85 PRO A O 1
ATOM 657 N N . HIS A 1 86 ? 6.078 18.280 0.649 1.00 56.03 86 HIS A N 1
ATOM 658 C CA . HIS A 1 86 ? 6.111 19.067 -0.565 1.00 56.03 86 HIS A CA 1
ATOM 659 C C . HIS A 1 86 ? 5.411 20.385 -0.270 1.00 56.03 86 HIS A C 1
ATOM 661 O O . HIS A 1 86 ? 4.430 20.414 0.479 1.00 56.03 86 HIS A O 1
ATOM 667 N N . ASP A 1 87 ? 5.921 21.475 -0.837 1.00 57.47 87 ASP A N 1
ATOM 668 C CA . ASP A 1 87 ? 5.239 22.757 -0.752 1.00 57.47 87 ASP A CA 1
ATOM 669 C C . ASP A 1 87 ? 3.831 22.575 -1.336 1.00 57.47 87 ASP A C 1
ATOM 671 O O . ASP A 1 87 ? 3.673 22.065 -2.448 1.00 57.47 87 ASP A O 1
ATOM 675 N N . LEU A 1 88 ? 2.787 22.896 -0.569 1.00 56.84 88 LEU A N 1
ATOM 676 C CA . LEU A 1 88 ? 1.399 22.589 -0.945 1.00 56.84 88 LEU A CA 1
ATOM 677 C C . LEU A 1 88 ? 1.055 23.196 -2.317 1.00 56.84 88 LEU A C 1
ATOM 679 O O . LEU A 1 88 ? 0.282 22.626 -3.089 1.00 56.84 88 LEU A O 1
ATOM 683 N N . ALA A 1 89 ? 1.666 24.348 -2.616 1.00 56.47 89 ALA A N 1
ATOM 684 C CA . ALA A 1 89 ? 1.585 25.025 -3.901 1.00 56.47 89 ALA A CA 1
ATOM 685 C C . ALA A 1 89 ? 2.169 24.174 -5.041 1.00 56.47 89 ALA A C 1
ATOM 687 O O . ALA A 1 89 ? 1.521 24.045 -6.078 1.00 56.47 89 ALA A O 1
ATOM 688 N N . ASP A 1 90 ? 3.319 23.534 -4.831 1.00 55.53 90 ASP A N 1
ATOM 689 C CA . ASP A 1 90 ? 3.971 22.665 -5.814 1.00 55.53 90 ASP A CA 1
ATOM 690 C C . ASP A 1 90 ? 3.190 21.365 -6.027 1.00 55.53 90 ASP A C 1
ATOM 692 O O . ASP A 1 90 ? 3.054 20.908 -7.159 1.00 55.53 90 ASP A O 1
ATOM 696 N N . VAL A 1 91 ? 2.598 20.792 -4.973 1.00 55.28 91 VAL A N 1
ATOM 697 C CA . VAL A 1 91 ? 1.766 19.576 -5.079 1.00 55.28 91 VAL A CA 1
ATOM 698 C C . VAL A 1 91 ? 0.498 19.835 -5.891 1.00 55.28 91 VAL A C 1
ATOM 700 O O . VAL A 1 91 ? 0.137 19.056 -6.777 1.00 55.28 91 VAL A O 1
ATOM 703 N N . ILE A 1 92 ? -0.186 20.944 -5.600 1.00 56.53 92 ILE A N 1
ATOM 704 C CA . ILE A 1 92 ? -1.423 21.324 -6.287 1.00 56.53 92 ILE A CA 1
ATOM 705 C C . ILE A 1 92 ? -1.124 21.772 -7.724 1.00 56.53 92 ILE A C 1
ATOM 707 O O . ILE A 1 92 ? -1.888 21.431 -8.627 1.00 56.53 92 ILE A O 1
ATOM 711 N N . ALA A 1 93 ? -0.016 22.486 -7.955 1.00 55.00 93 ALA A N 1
ATOM 712 C CA . ALA A 1 93 ? 0.412 22.905 -9.288 1.00 55.00 93 ALA A CA 1
ATOM 713 C C . ALA A 1 93 ? 0.874 21.724 -10.155 1.00 55.00 93 ALA A C 1
ATOM 715 O O . ALA A 1 93 ? 0.557 21.682 -11.344 1.00 55.00 93 ALA A O 1
ATOM 716 N N . ALA A 1 94 ? 1.573 20.744 -9.573 1.00 55.56 94 ALA A N 1
ATOM 717 C CA . ALA A 1 94 ? 2.053 19.565 -10.289 1.00 55.56 94 ALA A CA 1
ATOM 718 C C . ALA A 1 94 ? 0.921 18.613 -10.694 1.00 55.56 94 ALA A C 1
ATOM 720 O O . ALA A 1 94 ? 1.043 17.900 -11.692 1.00 55.56 94 ALA A O 1
ATOM 721 N N . SER A 1 95 ? -0.181 18.555 -9.936 1.00 57.47 95 SER A N 1
ATOM 722 C CA . SER A 1 95 ? -1.312 17.676 -10.252 1.00 57.47 95 SER A CA 1
ATOM 723 C C . SER A 1 95 ? -2.633 18.126 -9.609 1.00 57.47 95 SER A C 1
ATOM 725 O O . SER A 1 95 ? -3.070 17.544 -8.608 1.00 57.47 95 SER A O 1
ATOM 727 N N . PRO A 1 96 ? -3.340 19.101 -10.216 1.00 53.56 96 PRO A N 1
ATOM 728 C CA . PRO A 1 96 ? -4.630 19.573 -9.724 1.00 53.56 96 PRO A CA 1
ATOM 729 C C . PRO A 1 96 ? -5.623 18.408 -9.580 1.00 53.56 96 PRO A C 1
ATOM 731 O O . PRO A 1 96 ? -6.036 17.796 -10.564 1.00 53.56 96 PRO A O 1
ATOM 734 N N . GLY A 1 97 ? -5.991 18.073 -8.341 1.00 58.38 97 GLY A N 1
ATOM 735 C CA . GLY A 1 97 ? -6.961 17.017 -8.027 1.00 58.38 97 GLY A CA 1
ATOM 736 C C . GLY A 1 97 ? -6.405 15.596 -7.835 1.00 58.38 97 GLY A C 1
ATOM 737 O O . GLY A 1 97 ? -7.188 14.705 -7.509 1.00 58.38 97 GLY A O 1
ATOM 738 N N . ASN A 1 98 ? -5.093 15.361 -7.969 1.00 65.69 98 ASN A N 1
ATOM 739 C CA . ASN A 1 98 ? -4.464 14.059 -7.674 1.00 65.69 98 ASN A CA 1
ATOM 740 C C . ASN A 1 98 ? -3.513 14.149 -6.477 1.00 65.69 98 ASN A C 1
ATOM 742 O O . ASN A 1 98 ? -2.345 13.789 -6.575 1.00 65.69 98 ASN A O 1
ATOM 746 N N . VAL A 1 99 ? -4.025 14.644 -5.355 1.00 71.12 99 VAL A N 1
ATOM 747 C CA . VAL A 1 99 ? -3.237 14.867 -4.141 1.00 71.12 99 VAL A CA 1
ATOM 748 C C . VAL A 1 99 ? -3.641 13.852 -3.081 1.00 71.12 99 VAL A C 1
ATOM 750 O O . VAL A 1 99 ? -4.831 13.569 -2.907 1.00 71.12 99 VAL A O 1
ATOM 753 N N . LEU A 1 100 ? -2.658 13.287 -2.384 1.00 80.00 100 LEU A N 1
ATOM 754 C CA . LEU A 1 100 ? -2.926 12.448 -1.224 1.00 80.00 100 LEU A CA 1
ATOM 755 C C . LEU A 1 100 ? -3.348 13.312 -0.036 1.00 80.00 100 LEU A C 1
ATOM 757 O O . LEU A 1 100 ? -2.905 14.447 0.130 1.00 80.00 100 LEU A O 1
ATOM 761 N N . ILE A 1 101 ? -4.208 12.777 0.826 1.00 83.81 101 ILE A N 1
ATOM 762 C CA . ILE A 1 101 ? -4.763 13.577 1.924 1.00 83.81 101 ILE A CA 1
ATOM 763 C C . ILE A 1 101 ? -3.689 14.040 2.927 1.00 83.81 101 ILE A C 1
ATOM 765 O O . ILE A 1 101 ? -3.805 15.127 3.484 1.00 83.81 101 ILE A O 1
ATOM 769 N N . ASN A 1 102 ? -2.629 13.246 3.110 1.00 79.31 102 ASN A N 1
ATOM 770 C CA . ASN A 1 102 ? -1.469 13.561 3.950 1.00 79.31 102 ASN A CA 1
ATOM 771 C C . ASN A 1 102 ? -0.585 14.673 3.359 1.00 79.31 102 ASN A C 1
ATOM 773 O O . ASN A 1 102 ? 0.070 15.383 4.112 1.00 79.31 102 ASN A O 1
ATOM 777 N N . GLN A 1 103 ? -0.591 14.855 2.035 1.00 78.12 103 GLN A N 1
ATOM 778 C CA . GLN A 1 103 ? 0.090 15.969 1.369 1.00 78.12 103 GLN A CA 1
ATOM 779 C C . GLN A 1 103 ? -0.710 17.272 1.481 1.00 78.12 103 GLN A C 1
ATOM 781 O O . GLN A 1 103 ? -0.127 18.349 1.508 1.00 78.12 103 GLN A O 1
ATOM 786 N N . LEU A 1 104 ? -2.044 17.184 1.545 1.00 79.56 104 LEU A N 1
ATOM 787 C CA . LEU A 1 104 ? -2.919 18.349 1.706 1.00 79.56 104 LEU A CA 1
ATOM 788 C C . LEU A 1 104 ? -2.987 18.840 3.160 1.00 79.56 104 LEU A C 1
ATOM 790 O O . LEU A 1 104 ? -3.100 20.039 3.397 1.00 79.56 104 LEU A O 1
ATOM 794 N N . MET A 1 105 ? -2.962 17.916 4.120 1.00 82.50 105 MET A N 1
ATOM 795 C CA . MET A 1 105 ? -2.994 18.203 5.556 1.00 82.50 105 MET A CA 1
ATOM 796 C C . MET A 1 105 ? -1.799 17.517 6.227 1.00 82.50 105 MET A C 1
ATOM 798 O O . MET A 1 105 ? -1.924 16.364 6.660 1.00 82.50 105 MET A O 1
ATOM 802 N N . PRO A 1 106 ? -0.639 18.194 6.308 1.00 80.81 106 PRO A N 1
ATOM 803 C CA . PRO A 1 106 ? 0.568 17.654 6.931 1.00 80.81 106 PRO A CA 1
ATOM 804 C C . PRO A 1 106 ? 0.371 17.242 8.395 1.00 80.81 106 PRO A C 1
ATOM 806 O O . PRO A 1 106 ? 1.112 16.406 8.898 1.00 80.81 106 PRO A O 1
ATOM 809 N N . GLU A 1 107 ? -0.641 17.774 9.083 1.00 85.31 107 GLU A N 1
ATOM 810 C CA . GLU A 1 107 ? -1.022 17.388 10.445 1.00 85.31 107 GLU A CA 1
ATOM 811 C C . GLU A 1 107 ? -1.505 15.933 10.541 1.00 85.31 107 GLU A C 1
ATOM 813 O O . GLU A 1 107 ? -1.533 15.363 11.629 1.00 85.31 107 GLU A O 1
ATOM 818 N N . LEU A 1 108 ? -1.875 15.320 9.410 1.00 86.81 108 LEU A N 1
ATOM 819 C CA . LEU A 1 108 ? -2.228 13.903 9.311 1.00 86.81 108 LEU A CA 1
ATOM 820 C C . LEU A 1 108 ? -1.002 13.003 9.077 1.00 86.81 108 LEU A C 1
ATOM 822 O O . LEU A 1 108 ? -1.161 11.796 8.883 1.00 86.81 108 LEU A O 1
ATOM 826 N N . ALA A 1 109 ? 0.214 13.559 9.097 1.00 86.50 109 ALA A N 1
ATOM 827 C CA . ALA A 1 109 ? 1.446 12.780 9.100 1.00 86.50 109 ALA A CA 1
ATOM 828 C C . ALA A 1 109 ? 1.430 11.755 10.236 1.00 86.50 109 ALA A C 1
ATOM 830 O O . ALA A 1 109 ? 1.130 12.081 11.383 1.00 86.50 109 ALA A O 1
ATOM 831 N N . TYR A 1 110 ? 1.792 10.517 9.920 1.00 89.62 110 TYR A N 1
ATOM 832 C CA . TYR A 1 110 ? 1.860 9.395 10.855 1.00 89.62 110 TYR A CA 1
ATOM 833 C C . TYR A 1 110 ? 0.520 9.066 11.530 1.00 89.62 110 TYR A C 1
ATOM 835 O O . TYR A 1 110 ? 0.481 8.336 12.523 1.00 89.62 110 TYR A O 1
ATOM 843 N N . GLN A 1 111 ? -0.596 9.559 10.980 1.00 90.62 111 GLN A N 1
ATOM 844 C CA . GLN A 1 111 ? -1.928 9.221 11.455 1.00 90.62 111 GLN A CA 1
ATOM 845 C C . GLN A 1 111 ? -2.206 7.734 11.207 1.00 90.62 111 GLN A C 1
ATOM 847 O O . GLN A 1 111 ? -2.402 7.287 10.077 1.00 90.62 111 GLN A O 1
ATOM 852 N N . GLY A 1 112 ? -2.265 6.967 12.295 1.00 91.06 112 GLY A N 1
ATOM 853 C CA . GLY A 1 112 ? -2.615 5.553 12.257 1.00 91.06 112 GLY A CA 1
ATOM 854 C C . GLY A 1 112 ? -4.098 5.300 11.968 1.00 91.06 112 GLY A C 1
ATOM 855 O O . GLY A 1 112 ? -4.933 6.210 11.928 1.00 91.06 112 GLY A O 1
ATOM 856 N N . PHE A 1 113 ? -4.429 4.022 11.822 1.00 93.38 113 PHE A N 1
ATOM 857 C CA . PHE A 1 113 ? -5.781 3.520 11.596 1.00 93.38 113 PHE A CA 1
ATOM 858 C C . PHE A 1 113 ? -6.029 2.278 12.446 1.00 93.38 113 PHE A C 1
ATOM 860 O O . PHE A 1 113 ? -5.103 1.552 12.792 1.00 93.38 113 PHE A O 1
AT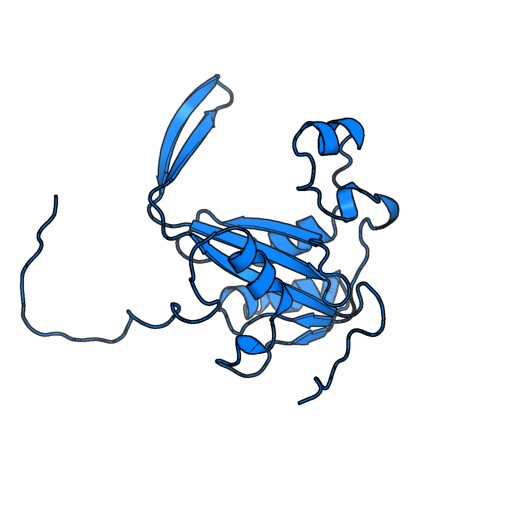OM 867 N N . SER A 1 114 ? -7.287 2.011 12.798 1.00 93.75 114 SER A N 1
ATOM 868 C CA . SER A 1 114 ? -7.606 0.879 13.680 1.00 93.75 114 SER A CA 1
ATOM 869 C C . SER A 1 114 ? -7.679 -0.448 12.928 1.00 93.75 114 SER A C 1
ATOM 871 O O . SER A 1 114 ? -7.350 -1.489 13.491 1.00 93.75 114 SER A O 1
ATOM 873 N N . ILE A 1 115 ? -8.141 -0.430 11.674 1.00 93.56 115 ILE A N 1
ATOM 874 C CA . ILE A 1 115 ? -8.377 -1.636 10.875 1.00 93.56 115 ILE A CA 1
ATOM 875 C C . ILE A 1 115 ? -7.833 -1.447 9.461 1.00 93.56 115 ILE A C 1
ATOM 877 O O . ILE A 1 115 ? -8.258 -0.531 8.756 1.00 93.56 115 ILE A O 1
ATOM 881 N N . LEU A 1 116 ? -6.994 -2.382 9.019 1.00 94.12 116 LEU A N 1
ATOM 882 C CA . LEU A 1 116 ? -6.569 -2.520 7.630 1.00 94.12 116 LEU A CA 1
ATOM 883 C C . LEU A 1 116 ? -7.294 -3.692 6.969 1.00 94.12 116 LEU A C 1
ATOM 885 O O . LEU A 1 116 ? -7.167 -4.841 7.392 1.00 94.12 116 LEU A O 1
ATOM 889 N N . LYS A 1 117 ? -8.065 -3.406 5.921 1.00 92.62 117 LYS A N 1
ATOM 890 C CA . LYS A 1 117 ? -8.745 -4.413 5.103 1.00 92.62 117 LYS A CA 1
ATOM 891 C C . LYS A 1 117 ? -7.926 -4.695 3.848 1.00 92.62 117 LYS A C 1
ATOM 893 O O . LYS A 1 117 ? -7.718 -3.793 3.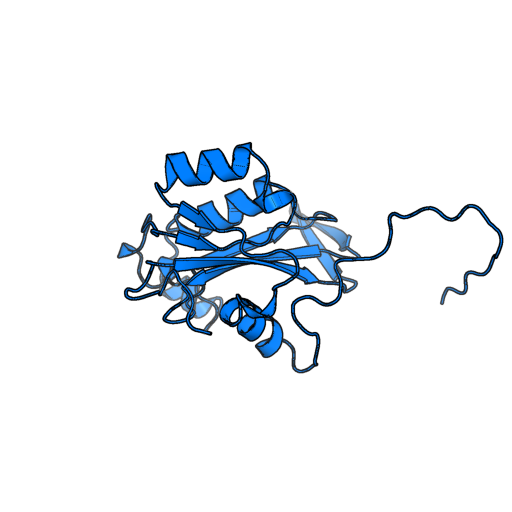040 1.00 92.62 117 LYS A O 1
ATOM 898 N N . VAL A 1 118 ? -7.539 -5.949 3.664 1.00 91.94 118 VAL A N 1
ATOM 899 C CA . VAL A 1 118 ? -6.764 -6.445 2.514 1.00 91.94 118 VAL A CA 1
ATOM 900 C C . VAL A 1 118 ? -7.474 -7.642 1.887 1.00 91.94 118 VAL A C 1
ATOM 902 O O . VAL A 1 118 ? -8.413 -8.179 2.476 1.00 91.94 118 VAL A O 1
ATOM 905 N N . ASP A 1 119 ? -7.075 -8.048 0.682 1.00 87.25 119 ASP A N 1
ATOM 906 C CA . ASP A 1 119 ? -7.432 -9.380 0.189 1.00 87.25 119 ASP A CA 1
ATOM 907 C C . ASP A 1 119 ? -6.497 -10.454 0.738 1.00 87.25 119 ASP A C 1
ATOM 909 O O . ASP A 1 119 ? -5.517 -10.190 1.426 1.00 87.25 119 ASP A O 1
ATOM 913 N N . ASN A 1 120 ? -6.810 -11.695 0.377 1.00 87.62 120 ASN A N 1
ATOM 914 C CA . ASN A 1 120 ? -5.977 -12.859 0.639 1.00 87.62 120 ASN A CA 1
ATOM 915 C C . ASN A 1 120 ? -4.852 -13.013 -0.412 1.00 87.62 120 ASN A C 1
ATOM 917 O O . ASN A 1 120 ? -4.440 -14.136 -0.699 1.00 87.62 120 ASN A O 1
ATOM 921 N N . GLY A 1 121 ? -4.401 -11.920 -1.042 1.00 86.62 121 GLY A N 1
ATOM 922 C CA . GLY A 1 121 ? -3.254 -11.935 -1.946 1.00 86.62 121 GLY A CA 1
ATOM 923 C C . GLY A 1 121 ? -1.966 -12.276 -1.194 1.00 86.62 121 GLY A C 1
ATOM 924 O O . GLY A 1 121 ? -1.815 -11.926 -0.023 1.00 86.62 121 GLY A O 1
ATOM 925 N N . TRP A 1 122 ? -1.027 -12.965 -1.849 1.00 88.75 122 TRP A N 1
ATOM 926 C CA . TRP A 1 122 ? 0.206 -13.429 -1.197 1.00 88.75 122 TRP A CA 1
ATOM 927 C C . TRP A 1 122 ? 1.054 -12.289 -0.625 1.00 88.75 122 TRP A C 1
ATOM 929 O O . TRP A 1 122 ? 1.571 -12.431 0.479 1.00 88.75 122 TRP A O 1
ATOM 939 N N . SER A 1 123 ? 1.120 -11.143 -1.307 1.00 92.06 123 SER A N 1
ATOM 940 C CA . SER A 1 123 ? 1.807 -9.947 -0.803 1.00 92.06 123 SER A CA 1
ATOM 941 C C . SER A 1 123 ? 1.211 -9.407 0.494 1.00 92.06 123 SER A C 1
ATOM 943 O O . SER A 1 123 ? 1.934 -8.909 1.346 1.00 92.06 123 SER A O 1
ATOM 945 N N . ASN A 1 124 ? -0.106 -9.506 0.664 1.00 92.88 124 ASN A N 1
ATOM 946 C CA . ASN A 1 124 ? -0.806 -9.015 1.849 1.00 92.88 124 ASN A CA 1
ATOM 947 C C . ASN A 1 124 ? -0.778 -10.029 3.000 1.00 92.88 124 ASN A C 1
ATOM 949 O O . ASN A 1 124 ? -0.814 -9.647 4.167 1.00 92.88 124 ASN A O 1
ATOM 953 N N . ALA A 1 125 ? -0.741 -11.322 2.674 1.00 92.75 125 ALA A N 1
ATOM 954 C CA . ALA A 1 125 ? -0.751 -12.417 3.641 1.00 92.75 125 ALA A CA 1
ATOM 955 C C . ALA A 1 125 ? 0.647 -12.814 4.147 1.00 92.75 125 ALA A C 1
ATOM 957 O O . ALA A 1 125 ? 0.752 -13.653 5.044 1.00 92.75 125 ALA A O 1
ATOM 958 N N . ALA A 1 126 ? 1.712 -12.237 3.584 1.00 93.75 126 ALA A N 1
ATOM 959 C CA . ALA A 1 126 ? 3.081 -12.498 4.008 1.00 93.75 126 ALA A CA 1
ATOM 960 C C . ALA A 1 126 ? 3.268 -12.177 5.501 1.00 93.75 126 ALA A C 1
ATOM 962 O O . ALA A 1 126 ? 2.829 -11.139 6.001 1.00 93.75 126 ALA A O 1
ATOM 963 N N . HIS A 1 127 ? 3.927 -13.085 6.224 1.00 94.38 127 HIS A N 1
ATOM 964 C CA . HIS A 1 127 ? 4.057 -12.994 7.680 1.00 94.38 127 HIS A CA 1
ATOM 965 C C . HIS A 1 127 ? 4.785 -11.719 8.123 1.00 94.38 127 HIS A C 1
ATOM 967 O O . HIS A 1 127 ? 4.360 -11.053 9.064 1.00 94.38 127 HIS A O 1
ATOM 973 N N . GLU A 1 128 ? 5.848 -11.356 7.408 1.00 95.12 128 GLU A N 1
ATOM 974 C CA . GLU A 1 128 ? 6.612 -10.128 7.635 1.00 95.12 128 GLU A CA 1
ATOM 975 C C . GLU A 1 128 ? 5.757 -8.869 7.456 1.00 95.12 128 GLU A C 1
ATOM 977 O O . GLU A 1 128 ? 5.817 -7.965 8.285 1.00 95.12 128 GLU A O 1
ATOM 982 N N . VAL A 1 129 ? 4.885 -8.845 6.446 1.00 95.88 129 VAL A N 1
ATOM 983 C CA . VAL A 1 129 ? 3.984 -7.722 6.168 1.00 95.88 129 VAL A CA 1
ATOM 984 C C . VAL A 1 129 ? 2.976 -7.560 7.296 1.00 95.88 129 VAL A C 1
ATOM 986 O O . VAL A 1 129 ? 2.838 -6.477 7.864 1.00 95.88 129 VAL A O 1
ATOM 989 N N . VAL A 1 130 ? 2.310 -8.654 7.667 1.00 96.25 130 VAL A N 1
ATOM 990 C CA . VAL A 1 130 ? 1.318 -8.671 8.748 1.00 96.25 130 VAL A CA 1
ATOM 991 C C . VAL A 1 130 ? 1.940 -8.217 10.064 1.00 96.25 130 VAL A C 1
ATOM 993 O O . VAL A 1 130 ? 1.402 -7.324 10.719 1.00 96.25 130 VAL A O 1
ATOM 996 N N . ASN A 1 131 ? 3.086 -8.789 10.435 1.00 96.50 131 ASN A N 1
ATOM 997 C CA . ASN A 1 131 ? 3.749 -8.462 11.691 1.00 96.50 131 ASN A CA 1
ATOM 998 C C . ASN A 1 131 ? 4.221 -7.011 11.723 1.00 96.50 131 ASN A C 1
ATOM 1000 O O . ASN A 1 131 ? 3.934 -6.327 12.699 1.00 96.50 131 ASN A O 1
ATOM 1004 N N . ASN A 1 132 ? 4.883 -6.534 10.663 1.00 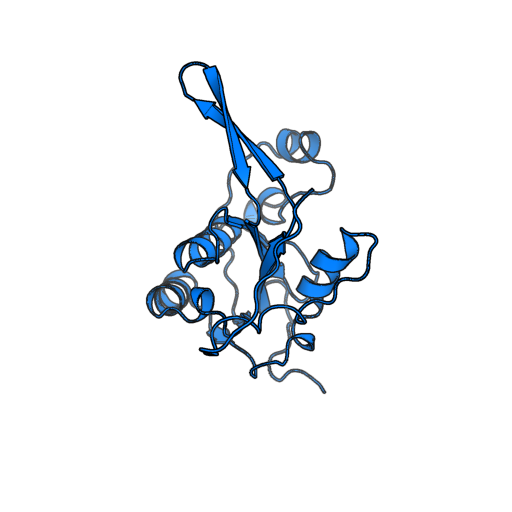95.75 132 ASN A N 1
ATOM 1005 C CA . ASN A 1 132 ? 5.400 -5.167 10.603 1.00 95.75 132 ASN A CA 1
ATOM 1006 C C . ASN A 1 132 ? 4.273 -4.134 10.673 1.00 95.75 132 ASN A C 1
ATOM 1008 O O . ASN A 1 132 ? 4.389 -3.130 11.373 1.00 95.75 132 ASN A O 1
ATOM 1012 N N . ILE A 1 133 ? 3.156 -4.375 9.985 1.00 96.00 133 ILE A N 1
ATOM 1013 C CA . ILE A 1 133 ? 2.010 -3.462 10.025 1.00 96.00 133 ILE A CA 1
ATOM 1014 C C . ILE A 1 133 ? 1.382 -3.447 11.424 1.00 96.00 133 ILE A C 1
ATOM 1016 O O . ILE A 1 133 ? 1.086 -2.373 11.952 1.00 96.00 133 ILE A O 1
ATOM 1020 N N . ILE A 1 134 ? 1.196 -4.614 12.049 1.00 96.25 134 ILE A N 1
ATOM 1021 C CA . ILE A 1 134 ? 0.636 -4.700 13.404 1.00 96.25 134 ILE A CA 1
ATOM 1022 C C . ILE A 1 134 ? 1.576 -4.039 14.420 1.00 96.25 134 ILE A C 1
ATOM 1024 O O . ILE A 1 134 ? 1.105 -3.265 15.249 1.00 96.25 134 ILE A O 1
ATOM 1028 N N . SER A 1 135 ? 2.886 -4.294 14.356 1.00 95.12 135 SER A N 1
ATOM 1029 C CA . SER A 1 135 ? 3.852 -3.755 15.319 1.00 95.12 135 SER A CA 1
ATOM 1030 C C . SER A 1 135 ? 4.053 -2.250 15.182 1.00 95.12 135 SER A C 1
ATOM 1032 O O . SER A 1 135 ? 4.203 -1.565 16.189 1.00 95.12 135 SER A O 1
ATOM 1034 N N . THR A 1 136 ? 4.058 -1.735 13.952 1.00 92.44 136 THR A N 1
ATOM 1035 C CA . THR A 1 136 ? 4.363 -0.324 13.685 1.00 92.44 136 THR A CA 1
ATOM 1036 C C . THR A 1 136 ? 3.124 0.560 13.788 1.00 92.44 136 THR A C 1
ATOM 1038 O O . THR A 1 136 ? 3.186 1.633 14.380 1.00 92.44 136 THR A O 1
ATOM 1041 N N . VAL A 1 137 ? 1.988 0.125 13.232 1.00 93.88 137 VAL A N 1
ATOM 1042 C CA . VAL A 1 137 ? 0.751 0.929 13.212 1.00 93.88 137 VAL A CA 1
ATOM 1043 C C . VAL A 1 137 ? -0.133 0.645 14.427 1.00 93.88 137 VAL A C 1
ATOM 1045 O O . VAL A 1 137 ? -0.921 1.498 14.828 1.00 93.88 137 VAL A O 1
ATOM 1048 N N . GLY A 1 138 ? -0.040 -0.552 15.015 1.00 94.31 138 GLY A N 1
ATOM 1049 C CA . GLY A 1 138 ? -0.937 -0.979 16.093 1.00 94.31 138 GLY A CA 1
ATOM 1050 C C . GLY A 1 138 ? -2.359 -1.293 15.614 1.00 94.31 138 GLY A C 1
ATOM 1051 O O . GLY A 1 138 ? -3.307 -1.210 16.395 1.00 94.31 138 GLY A O 1
ATOM 1052 N N . CYS A 1 139 ? -2.534 -1.613 14.328 1.00 93.88 139 CYS A N 1
ATOM 1053 C CA . CYS A 1 139 ? -3.843 -1.872 13.726 1.00 93.88 139 CYS A CA 1
ATOM 1054 C C . CYS A 1 139 ? -4.194 -3.369 13.682 1.00 93.88 139 CYS A C 1
ATOM 1056 O O . CYS A 1 139 ? -3.318 -4.232 13.706 1.00 93.88 139 CYS A O 1
ATOM 1058 N N . ALA A 1 140 ? -5.483 -3.684 13.550 1.00 94.00 140 ALA A N 1
ATOM 1059 C CA . ALA A 1 140 ? -5.949 -5.034 13.247 1.00 94.00 140 ALA A CA 1
ATOM 1060 C C . ALA A 1 140 ? -6.026 -5.263 11.729 1.00 94.00 140 ALA A C 1
ATOM 1062 O O . ALA A 1 140 ? -6.571 -4.433 10.998 1.00 94.00 140 ALA A O 1
ATOM 1063 N N . ILE A 1 141 ? -5.563 -6.422 11.254 1.00 94.19 141 ILE A N 1
ATOM 1064 C CA . ILE A 1 141 ? -5.648 -6.801 9.836 1.00 94.19 141 ILE A CA 1
ATOM 1065 C C . ILE A 1 141 ? -6.874 -7.683 9.592 1.00 94.19 141 ILE A C 1
ATOM 1067 O O . ILE A 1 141 ? -7.152 -8.626 10.332 1.00 94.19 141 ILE A O 1
ATOM 1071 N N . ASN A 1 142 ? -7.618 -7.373 8.533 1.00 92.56 142 ASN A N 1
ATOM 1072 C CA . ASN A 1 142 ? -8.817 -8.086 8.120 1.00 92.56 142 ASN A CA 1
ATOM 1073 C C . ASN A 1 142 ? -8.724 -8.506 6.647 1.00 92.56 142 ASN A C 1
ATOM 1075 O O . ASN A 1 142 ? -8.938 -7.694 5.748 1.00 92.56 142 ASN A O 1
ATOM 1079 N N . PHE A 1 143 ? -8.481 -9.794 6.417 1.00 88.25 143 PHE A N 1
ATOM 1080 C CA . PHE A 1 143 ? -8.382 -10.406 5.085 1.00 88.25 143 PHE A CA 1
ATOM 1081 C C . PHE A 1 143 ? -9.730 -10.604 4.374 1.00 88.25 143 PHE A C 1
ATOM 1083 O O . PHE A 1 143 ? -9.791 -10.861 3.170 1.00 88.25 143 PHE A O 1
ATOM 1090 N N . GLY A 1 144 ? -10.837 -10.510 5.116 1.00 81.19 144 GLY A N 1
ATOM 1091 C CA . GLY A 1 144 ? -12.167 -10.822 4.611 1.00 81.19 144 GLY A CA 1
ATOM 1092 C C . GLY A 1 144 ? -12.328 -12.272 4.112 1.00 81.19 144 GLY A C 1
ATOM 1093 O O . GLY A 1 144 ? -11.383 -13.058 4.056 1.00 81.19 144 GLY A O 1
ATOM 1094 N N . PRO A 1 145 ? -13.561 -12.667 3.757 1.00 77.94 145 PRO A N 1
ATOM 1095 C CA . PRO A 1 145 ? -13.810 -13.980 3.180 1.00 77.94 145 PRO A CA 1
ATOM 1096 C C . PRO A 1 145 ? -13.221 -14.088 1.767 1.00 77.94 145 PRO A C 1
ATOM 1098 O O . PRO A 1 145 ? -13.306 -13.153 0.965 1.00 77.94 145 PRO A O 1
ATOM 1101 N N . THR A 1 146 ? -12.665 -15.254 1.443 1.00 73.38 146 THR A N 1
ATOM 1102 C CA . THR A 1 146 ? -12.078 -15.539 0.129 1.00 73.38 146 THR A CA 1
ATOM 1103 C C . THR A 1 146 ? -13.114 -15.342 -0.984 1.00 73.38 146 THR A C 1
ATOM 1105 O O . THR A 1 146 ? -14.279 -15.711 -0.836 1.00 73.38 146 THR A O 1
ATOM 1108 N N . ARG A 1 147 ? -12.691 -14.761 -2.116 1.00 67.88 147 ARG A N 1
ATOM 1109 C CA . ARG A 1 147 ? -13.527 -14.470 -3.305 1.00 67.88 147 ARG A CA 1
ATOM 1110 C C . ARG A 1 147 ? -14.653 -13.444 -3.085 1.00 67.88 147 ARG A C 1
ATOM 1112 O O . ARG A 1 147 ? -15.448 -13.225 -3.993 1.00 67.88 147 ARG A O 1
ATOM 1119 N N . ALA A 1 148 ? -14.699 -12.759 -1.939 1.00 71.75 148 ALA A N 1
ATOM 1120 C CA . ALA A 1 148 ? -15.707 -11.738 -1.639 1.00 71.75 148 ALA A CA 1
ATOM 1121 C C . ALA A 1 148 ? -15.269 -10.307 -2.001 1.00 71.75 148 ALA A C 1
ATOM 1123 O O . ALA A 1 148 ? -15.331 -9.391 -1.175 1.00 71.75 148 ALA A O 1
ATOM 1124 N N . TRP A 1 149 ? -14.832 -10.104 -3.247 1.00 63.47 149 TRP A N 1
ATOM 1125 C CA . TRP A 1 149 ? -14.273 -8.831 -3.729 1.00 63.47 149 TRP A CA 1
ATOM 1126 C C . TRP A 1 149 ? -15.238 -7.639 -3.577 1.00 63.47 149 TRP A C 1
ATOM 1128 O O . TRP A 1 149 ? -14.802 -6.531 -3.265 1.00 63.47 149 TRP A O 1
ATOM 1138 N N . TRP A 1 150 ? -16.555 -7.873 -3.663 1.00 65.06 150 TRP A N 1
ATOM 1139 C CA . TRP A 1 150 ? -17.605 -6.848 -3.528 1.00 65.06 150 TRP A CA 1
ATOM 1140 C C . TRP A 1 150 ? -17.618 -6.122 -2.172 1.00 65.06 150 TRP A C 1
ATOM 1142 O O . TRP A 1 150 ? -18.243 -5.070 -2.032 1.00 65.06 150 TRP A O 1
ATOM 1152 N N . ARG A 1 151 ? -16.942 -6.656 -1.145 1.00 66.38 151 ARG A N 1
ATOM 1153 C CA . ARG A 1 151 ? -16.851 -6.015 0.177 1.00 66.38 151 ARG A CA 1
ATOM 1154 C C . ARG A 1 151 ? -15.892 -4.815 0.217 1.00 66.38 151 ARG A C 1
ATOM 1156 O O . ARG A 1 151 ? -15.973 -4.038 1.165 1.00 66.38 151 ARG A O 1
ATOM 1163 N N . ARG A 1 152 ? -15.050 -4.619 -0.807 1.00 68.88 152 ARG A N 1
ATOM 1164 C CA . ARG A 1 152 ? -14.097 -3.494 -0.937 1.00 68.88 152 ARG A CA 1
ATOM 1165 C C . ARG A 1 152 ? -14.539 -2.482 -2.005 1.00 68.88 152 ARG A C 1
ATOM 1167 O O . ARG A 1 152 ? -13.782 -2.061 -2.872 1.00 68.88 152 ARG A O 1
ATOM 1174 N N . ASN A 1 153 ? -15.811 -2.086 -1.939 1.00 66.12 153 ASN A N 1
ATOM 1175 C CA . ASN A 1 153 ? -16.474 -1.260 -2.956 1.00 66.12 153 ASN A CA 1
ATOM 1176 C C . ASN A 1 153 ? -15.804 0.114 -3.196 1.00 66.12 153 ASN A C 1
ATOM 1178 O O . ASN A 1 153 ? -15.916 0.667 -4.285 1.00 66.12 153 ASN A O 1
ATOM 1182 N N . ARG A 1 154 ? -15.109 0.693 -2.203 1.00 71.06 154 ARG A N 1
ATOM 1183 C CA . ARG A 1 154 ? -14.488 2.025 -2.353 1.00 71.06 154 ARG A CA 1
ATOM 1184 C C . ARG A 1 154 ? -13.276 1.979 -3.273 1.00 71.06 154 ARG A C 1
ATOM 1186 O O . ARG A 1 154 ? -13.223 2.772 -4.208 1.00 71.06 154 ARG A O 1
ATOM 1193 N N . PHE A 1 155 ? -12.370 1.027 -3.054 1.00 61.88 155 PHE A N 1
ATOM 1194 C CA . PHE A 1 155 ? -11.242 0.807 -3.956 1.00 61.88 155 PHE A CA 1
ATOM 1195 C C . PHE A 1 155 ? -11.728 0.491 -5.375 1.00 61.88 155 PHE A C 1
ATOM 1197 O O . PHE A 1 155 ? -11.341 1.167 -6.324 1.00 61.88 155 PHE A O 1
ATOM 1204 N N . CYS A 1 156 ? -12.656 -0.463 -5.502 1.00 58.16 156 CYS A N 1
ATOM 1205 C CA . CYS A 1 156 ? -13.192 -0.875 -6.798 1.00 58.16 156 CYS A CA 1
ATOM 1206 C C . CYS A 1 156 ? -13.839 0.275 -7.574 1.00 58.16 156 CYS A C 1
ATOM 1208 O O . CYS A 1 156 ? -13.637 0.412 -8.774 1.00 58.16 156 CYS A O 1
ATOM 1210 N N . ARG A 1 157 ? -14.557 1.167 -6.886 1.00 62.59 157 ARG A N 1
ATOM 1211 C CA . ARG A 1 157 ? -15.134 2.353 -7.522 1.00 62.59 157 ARG A CA 1
ATOM 1212 C C . ARG A 1 157 ? -14.069 3.340 -8.010 1.00 62.59 157 ARG A C 1
ATOM 1214 O O . ARG A 1 157 ? -14.271 3.966 -9.045 1.00 62.59 157 ARG A O 1
ATOM 1221 N N . ILE A 1 158 ? -12.964 3.508 -7.281 1.00 63.81 158 ILE A N 1
ATOM 1222 C CA . ILE A 1 158 ? -11.872 4.418 -7.670 1.00 63.81 158 ILE A CA 1
ATOM 1223 C C . ILE A 1 158 ? -11.122 3.873 -8.888 1.00 63.81 158 ILE A C 1
ATOM 1225 O O . ILE A 1 158 ? -10.857 4.627 -9.827 1.00 63.81 158 ILE A O 1
ATOM 1229 N N . SER A 1 159 ? -10.816 2.575 -8.898 1.00 57.88 159 SER A N 1
ATOM 1230 C CA . SER A 1 159 ? -10.131 1.941 -10.027 1.00 57.88 159 SER A CA 1
ATOM 1231 C C . SER A 1 159 ? -11.001 1.906 -11.289 1.00 57.88 159 SER A C 1
ATOM 1233 O O . SER A 1 159 ? -10.485 2.108 -12.389 1.00 57.88 159 SER A O 1
ATOM 1235 N N . GLU A 1 160 ? -12.319 1.736 -11.142 1.00 56.22 160 GLU A N 1
ATOM 1236 C CA . GLU A 1 160 ? -13.274 1.759 -12.255 1.00 56.22 160 GLU A CA 1
ATOM 1237 C C . GLU A 1 160 ? -13.549 3.179 -12.777 1.00 56.22 160 GLU A C 1
ATOM 1239 O O . GLU A 1 160 ? -13.577 3.382 -13.985 1.00 56.22 160 GLU A O 1
ATOM 1244 N N . HIS A 1 161 ? -13.704 4.193 -11.916 1.00 49.75 161 HIS A N 1
ATOM 1245 C CA . HIS A 1 161 ? -14.060 5.551 -12.361 1.00 49.75 161 HIS A CA 1
ATOM 1246 C C . HIS A 1 161 ? -12.981 6.219 -13.229 1.00 49.75 161 HIS A C 1
ATOM 1248 O O . HIS A 1 161 ? -13.306 7.020 -14.103 1.00 49.75 161 HIS A O 1
ATOM 1254 N N . ARG A 1 162 ? -11.700 5.878 -13.034 1.00 49.69 162 ARG A N 1
ATOM 1255 C CA . ARG A 1 162 ? -10.597 6.431 -13.841 1.00 49.69 162 ARG A CA 1
ATOM 1256 C C . ARG A 1 162 ? -10.479 5.827 -15.242 1.00 49.69 162 ARG A C 1
ATOM 1258 O O . ARG A 1 162 ? -9.725 6.350 -16.058 1.00 49.69 162 ARG A O 1
ATOM 1265 N N . ARG A 1 163 ? -11.209 4.753 -15.553 1.00 40.66 163 ARG A N 1
ATOM 1266 C CA . ARG A 1 163 ? -11.250 4.159 -16.893 1.00 40.66 163 ARG A CA 1
ATOM 1267 C C . ARG A 1 163 ? -12.695 4.160 -17.365 1.00 40.66 163 ARG A C 1
ATOM 1269 O O . ARG A 1 163 ? -13.515 3.424 -16.840 1.00 40.66 163 ARG A O 1
ATOM 1276 N N . GLY A 1 164 ? -13.010 4.928 -18.405 1.00 34.94 164 GLY A N 1
ATOM 1277 C CA . GLY A 1 164 ? -14.331 4.938 -19.051 1.00 34.94 164 GLY A CA 1
ATOM 1278 C C . GLY A 1 164 ? -14.763 3.606 -19.695 1.00 34.94 164 GLY A C 1
ATOM 1279 O O . GLY A 1 164 ? -15.584 3.625 -20.602 1.00 34.94 164 GLY A O 1
ATOM 1280 N N . ASN A 1 165 ? -14.221 2.456 -19.274 1.00 34.47 165 ASN A N 1
ATOM 1281 C CA . ASN A 1 165 ? -14.542 1.137 -19.799 1.00 34.47 165 ASN A CA 1
ATOM 1282 C C . ASN A 1 165 ? -14.620 0.082 -18.681 1.00 34.47 165 ASN A C 1
ATOM 1284 O O . ASN A 1 165 ? -13.723 -0.029 -17.845 1.00 34.47 165 ASN A O 1
ATOM 1288 N N . ARG A 1 166 ? -15.707 -0.705 -18.697 1.00 33.25 166 ARG A N 1
ATOM 1289 C CA . ARG A 1 166 ? -16.044 -1.755 -17.718 1.00 33.25 166 ARG A CA 1
ATOM 1290 C C . ARG A 1 166 ? -14.932 -2.801 -17.612 1.00 33.25 166 ARG A C 1
ATOM 1292 O O . ARG A 1 166 ? -14.849 -3.699 -18.446 1.00 33.25 166 ARG A O 1
ATOM 1299 N N . VAL A 1 167 ? -14.147 -2.755 -16.542 1.00 38.12 167 VAL A N 1
ATOM 1300 C CA . VAL A 1 167 ? -13.386 -3.915 -16.069 1.00 38.12 167 VAL A CA 1
ATOM 1301 C C . VAL A 1 167 ? -13.658 -4.048 -14.583 1.00 38.12 167 VAL A C 1
ATOM 1303 O O . VAL A 1 167 ? -13.198 -3.234 -13.792 1.00 38.12 167 VAL A O 1
ATOM 1306 N N . SER A 1 168 ? -14.445 -5.063 -14.232 1.00 37.41 168 SER A N 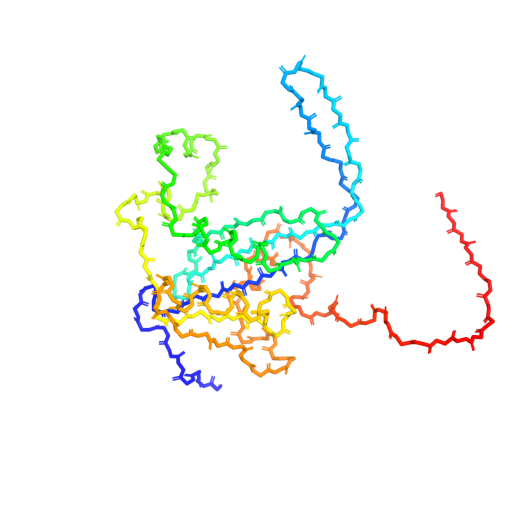1
ATOM 1307 C CA . SER A 1 168 ? -14.845 -5.337 -12.858 1.00 37.41 168 SER A CA 1
ATOM 1308 C C . SER A 1 168 ? -13.631 -5.656 -11.998 1.00 37.41 168 SER A C 1
ATOM 1310 O O . SER A 1 168 ? -12.854 -6.570 -12.304 1.00 37.41 168 SER A O 1
ATOM 1312 N N . CYS A 1 169 ? -13.532 -4.950 -10.883 1.00 41.22 169 CYS A N 1
ATOM 1313 C CA . CYS A 1 169 ? -12.726 -5.340 -9.740 1.00 41.22 169 CYS A CA 1
ATOM 1314 C C . CYS A 1 169 ? -12.984 -6.833 -9.412 1.00 41.22 169 CYS A C 1
ATOM 1316 O O . CYS A 1 169 ? -14.115 -7.210 -9.128 1.00 41.22 169 CYS A O 1
ATOM 1318 N N . GLY A 1 170 ? -11.979 -7.714 -9.513 1.00 43.16 170 GLY A N 1
ATOM 1319 C CA . GLY A 1 170 ? -12.085 -9.107 -9.035 1.00 43.16 170 GLY A CA 1
ATOM 1320 C C . GLY A 1 170 ? -12.362 -10.241 -10.041 1.00 43.16 170 GLY A C 1
ATOM 1321 O O . GLY A 1 170 ? -12.608 -11.357 -9.594 1.00 43.16 170 GLY A O 1
ATOM 1322 N N . ALA A 1 171 ? -12.289 -10.034 -11.363 1.00 34.50 171 ALA A N 1
ATOM 1323 C CA . ALA A 1 171 ? -12.536 -11.118 -12.339 1.00 34.50 171 ALA A CA 1
ATOM 1324 C C . ALA A 1 171 ? -11.282 -11.788 -12.953 1.00 34.50 171 ALA A C 1
ATOM 1326 O O . ALA A 1 171 ? -11.434 -12.658 -13.802 1.00 34.50 171 ALA A O 1
ATOM 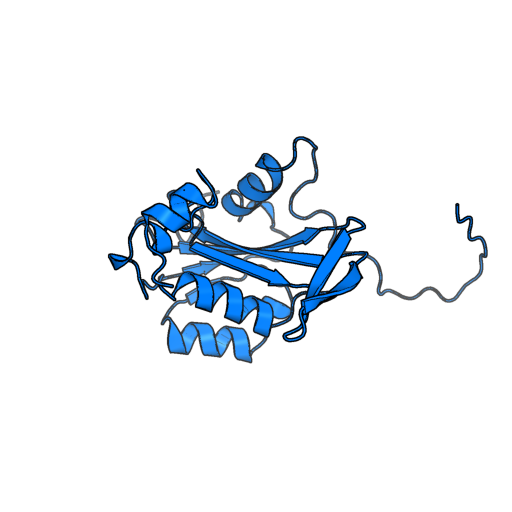1327 N N . ARG A 1 172 ? -10.045 -11.392 -12.601 1.00 34.16 172 ARG A N 1
ATOM 1328 C CA . ARG A 1 172 ? -8.843 -11.798 -13.373 1.00 34.16 172 ARG A CA 1
ATOM 1329 C C . ARG A 1 172 ? -7.597 -12.178 -12.550 1.00 34.16 172 ARG A C 1
ATOM 1331 O O . ARG A 1 172 ? -6.477 -11.825 -12.932 1.00 34.16 172 ARG A O 1
ATOM 1338 N N . THR A 1 173 ? -7.791 -12.896 -11.443 1.00 32.81 173 THR A N 1
ATOM 1339 C CA . THR A 1 173 ? -6.705 -13.498 -10.630 1.00 32.81 173 THR A CA 1
ATOM 1340 C C . THR A 1 173 ? -6.812 -15.022 -10.475 1.00 32.81 173 THR A C 1
ATOM 1342 O O . THR A 1 173 ? -6.258 -15.587 -9.539 1.00 32.81 173 THR A O 1
ATOM 1345 N N . GLN A 1 174 ? -7.492 -15.712 -11.393 1.00 34.53 174 GLN A N 1
ATOM 1346 C CA . GLN A 1 174 ? -7.362 -17.164 -11.557 1.00 34.53 174 GLN A CA 1
ATOM 1347 C C . GLN A 1 174 ? -7.111 -17.472 -13.039 1.00 34.53 174 GLN A C 1
ATOM 1349 O O . GLN A 1 174 ? -7.671 -16.777 -13.884 1.00 34.53 174 GLN A O 1
ATOM 1354 N N . ASP A 1 175 ? -6.253 -18.471 -13.275 1.00 28.22 175 ASP A N 1
ATOM 1355 C CA . ASP A 1 175 ? -5.702 -18.991 -14.545 1.00 28.22 175 ASP A CA 1
ATOM 1356 C C . ASP A 1 175 ? -4.399 -18.249 -14.946 1.00 28.22 175 ASP A C 1
ATOM 1358 O O . ASP A 1 175 ? -4.419 -17.055 -15.227 1.00 28.22 175 ASP A O 1
ATOM 1362 N N . ASP A 1 176 ? -3.180 -18.797 -14.819 1.00 29.30 176 ASP A N 1
ATOM 1363 C CA . ASP A 1 176 ? -2.707 -20.131 -15.212 1.00 29.30 176 ASP A CA 1
ATOM 1364 C C . ASP A 1 176 ? -1.625 -20.695 -14.261 1.00 29.30 176 ASP A C 1
ATOM 1366 O O . ASP A 1 176 ? -0.473 -20.261 -14.268 1.00 29.30 176 ASP A O 1
ATOM 1370 N N . SER A 1 177 ? -1.956 -21.715 -13.466 1.00 29.12 177 SER A N 1
ATOM 1371 C CA . SER A 1 177 ? -0.948 -22.619 -12.874 1.00 29.12 177 SER A CA 1
ATOM 1372 C C . SER A 1 177 ? -1.515 -24.001 -12.534 1.00 29.12 177 SER A C 1
ATOM 1374 O O . SER A 1 177 ? -1.133 -24.631 -11.550 1.00 29.12 177 SER A O 1
ATOM 1376 N N . THR A 1 178 ? -2.408 -24.520 -13.383 1.00 26.33 178 THR A N 1
ATOM 1377 C CA . THR A 1 178 ? -2.758 -25.946 -13.363 1.00 26.33 178 THR A CA 1
ATOM 1378 C C . THR A 1 178 ? -2.467 -26.590 -14.715 1.00 26.33 178 THR A C 1
ATOM 1380 O O . THR A 1 178 ? -3.107 -26.331 -15.724 1.00 26.33 178 THR A O 1
ATOM 1383 N N . CYS A 1 179 ? -1.404 -27.393 -14.699 1.00 25.70 179 CYS A N 1
ATOM 1384 C CA . CYS A 1 179 ? -1.135 -28.576 -15.509 1.00 25.70 179 CYS A CA 1
ATOM 1385 C C . CYS A 1 179 ? -2.129 -28.893 -16.648 1.00 25.70 179 CYS A C 1
ATOM 1387 O O . CYS A 1 179 ? -3.242 -29.353 -16.403 1.00 25.70 179 CYS A O 1
ATOM 1389 N N . SER A 1 180 ? -1.657 -28.834 -17.896 1.00 24.64 180 SER A N 1
ATOM 1390 C CA . SER A 1 180 ? -2.003 -29.871 -18.872 1.00 24.64 180 SER A CA 1
ATOM 1391 C C . SER A 1 180 ? -0.840 -30.126 -19.829 1.00 24.64 180 SER A C 1
ATOM 1393 O O . SER A 1 180 ? -0.565 -29.409 -20.787 1.00 24.64 180 SER A O 1
ATOM 1395 N N . THR A 1 181 ? -0.128 -31.215 -19.560 1.00 33.56 181 THR A N 1
ATOM 1396 C CA . THR A 1 181 ? 0.618 -31.938 -20.581 1.00 33.56 181 THR A CA 1
ATOM 1397 C C . THR A 1 181 ? -0.409 -32.500 -21.565 1.00 33.56 181 THR A C 1
ATOM 1399 O O . THR A 1 181 ? -1.039 -33.512 -21.283 1.00 33.56 181 THR A O 1
ATOM 1402 N N . SER A 1 182 ? -0.651 -31.835 -22.693 1.00 25.81 182 SER A N 1
ATOM 1403 C CA . SER A 1 182 ? -0.958 -32.484 -23.978 1.00 25.81 182 SER A CA 1
ATOM 1404 C C . SER A 1 182 ? -1.274 -31.464 -25.075 1.00 25.81 182 SER A C 1
ATOM 1406 O O . SER A 1 182 ? -2.234 -30.717 -24.994 1.00 25.81 182 SER A O 1
ATOM 1408 N N . LYS A 1 183 ? -0.463 -31.538 -26.139 1.00 27.27 183 LYS A N 1
ATOM 1409 C CA . LYS A 1 183 ? -0.813 -31.343 -27.558 1.00 27.27 183 LYS A CA 1
ATOM 1410 C C . LYS A 1 183 ? -1.567 -30.059 -27.949 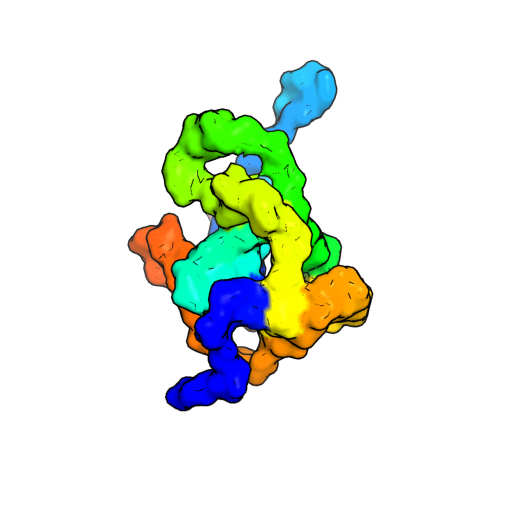1.00 27.27 183 LYS A C 1
ATOM 1412 O O . LYS A 1 183 ? -2.769 -29.960 -27.757 1.00 27.27 183 LYS A O 1
ATOM 1417 N N . GLY A 1 184 ? -0.908 -29.207 -28.740 1.00 23.42 184 GLY A N 1
ATOM 1418 C CA . GLY A 1 184 ? -1.628 -28.359 -29.701 1.00 23.42 184 GLY A CA 1
ATOM 1419 C C . GLY A 1 184 ? -1.008 -26.995 -29.951 1.00 23.42 184 GLY A C 1
ATOM 1420 O O . GLY A 1 184 ? -1.376 -26.009 -29.335 1.00 23.42 184 GLY A O 1
ATOM 1421 N N . CYS A 1 185 ? -0.078 -26.964 -30.894 1.00 24.61 185 CYS A N 1
ATOM 1422 C CA . CYS A 1 185 ? 0.487 -25.790 -31.547 1.00 24.61 185 CYS A CA 1
ATOM 1423 C C . CYS A 1 185 ? -0.589 -24.806 -32.073 1.00 24.61 185 CYS A C 1
ATOM 1425 O O . CYS A 1 185 ? -1.534 -25.260 -32.712 1.00 24.61 185 CYS A O 1
ATOM 1427 N N . ALA A 1 186 ? -0.406 -23.491 -31.879 1.00 24.02 186 ALA A N 1
ATOM 1428 C CA . ALA A 1 186 ? -0.330 -22.486 -32.958 1.00 24.02 186 ALA A CA 1
ATOM 1429 C C . ALA A 1 186 ? -0.299 -21.047 -32.397 1.00 24.02 186 ALA A C 1
ATOM 1431 O O . ALA A 1 186 ? -1.314 -20.487 -31.989 1.00 24.02 186 ALA A O 1
ATOM 1432 N N . PHE A 1 187 ? 0.886 -20.438 -32.441 1.00 22.89 187 PHE A N 1
ATOM 1433 C CA . PHE A 1 187 ? 1.080 -18.990 -32.389 1.00 22.89 187 PHE A CA 1
ATOM 1434 C C . PHE A 1 187 ? 0.573 -18.352 -33.692 1.00 22.89 187 PHE A C 1
ATOM 1436 O O . PHE A 1 187 ? 0.879 -18.838 -34.782 1.00 22.89 187 PHE A O 1
ATOM 1443 N N . ARG A 1 188 ? -0.097 -17.202 -33.592 1.00 20.58 188 ARG A N 1
ATOM 1444 C CA . ARG A 1 188 ? -0.057 -16.165 -34.631 1.00 20.58 188 ARG A CA 1
ATOM 1445 C C . ARG A 1 188 ? 0.149 -14.813 -33.958 1.00 20.58 188 ARG A C 1
ATOM 1447 O O . ARG A 1 188 ? -0.775 -14.255 -33.376 1.00 20.58 188 ARG A O 1
ATOM 1454 N N . SER A 1 189 ? 1.391 -14.347 -34.018 1.00 24.06 189 SER A N 1
ATOM 1455 C CA . SER A 1 189 ? 1.795 -12.960 -33.811 1.00 24.06 189 SER A CA 1
ATOM 1456 C C . SER A 1 189 ? 1.364 -12.105 -35.008 1.00 24.06 189 SER A C 1
ATOM 1458 O O . SER A 1 189 ? 1.363 -12.592 -36.143 1.00 24.06 189 SER A O 1
ATOM 1460 N N . MET A 1 190 ? 1.033 -10.840 -34.753 1.00 26.70 190 MET A N 1
ATOM 1461 C CA . MET A 1 190 ? 1.374 -9.754 -35.679 1.00 26.70 190 MET A CA 1
ATOM 1462 C C . MET A 1 190 ? 2.733 -9.204 -35.273 1.00 26.70 190 MET A C 1
ATOM 1464 O O . MET A 1 190 ? 2.993 -9.196 -34.047 1.00 26.70 190 MET A O 1
#

Sequence (190 aa):
MRPLLQSIRPYSAVQLDFHKVDSATVIVLKNDHGVEFEVPLSRWHFGLMVEEKFGAALGFCVALELTPSGDSTLEVVSNALSSQPHDLADVIAASPGNVLINQLMPELAYQGFSILKVDNGWSNAAHEVVNNIISTVGCAINFGPTRAWWRRNRFCRISEHRRGNRVSCGARTQDDSTCSTSKGCAFRSM

Radius of gyration: 18.83 Å; chains: 1; bounding box: 50×58×52 Å

Foldseek 3Di:
DDDPDDCPDWQQEKEKDKDKDQDFDWDWDADPVRDTDTDTARIWIKMWMFTDPPGATQFMDTGSDPDDALVRVVRRVVRSQAQPADPLCCQCVVPPPPDGPCNVPVVCHRPAYAEYEYAPDPSCPDPCSQVCCCVRRVHHYHRDDHQPQVVPVSVQCVVVVVDPDDDGRRDPPDDDDDDDPDDDDDDDDD